Protein AF-A0A935N1U0-F1 (afdb_monomer)

Mean predicted aligned error: 13.89 Å

Radius of gyration: 20.3 Å; Cα contacts (8 Å, |Δi|>4): 261; chains: 1; bounding box: 36×53×52 Å

pLDDT: mean 79.77, std 20.7, range [30.53, 98.44]

Sequence (208 aa):
MPYVLGDALFTPAERSFLGVLDQAVGPDFRVFGKVRVADVVTVAKGTPKPLWQRAFNQISAKHFDFVLCRPNDLKPVCVIELNDQSHAKESRQGRDKFLERVCAAAGIPLIFFPAKSAYALAEVCASIAHVMVAKPEPSDVIAPTAFVEENVSAMEQDFVIVQATDKSPDCPRCSSQMVRRIAKSGENAGKEFWGCTKFPACRGMVLS

Structure (mmCIF, N/CA/C/O backbone):
data_AF-A0A935N1U0-F1
#
_entry.id   AF-A0A935N1U0-F1
#
loop_
_atom_site.group_PDB
_atom_site.id
_atom_site.type_symbol
_atom_site.label_atom_id
_atom_site.label_alt_id
_atom_site.label_comp_id
_atom_site.label_asym_id
_atom_site.label_entity_id
_atom_site.label_seq_id
_atom_site.pdbx_PDB_ins_code
_atom_site.Cartn_x
_atom_site.Cartn_y
_atom_site.Cartn_z
_atom_site.occupancy
_atom_site.B_iso_or_equiv
_atom_site.auth_seq_id
_atom_site.auth_comp_id
_atom_site.auth_asym_id
_atom_site.auth_atom_id
_atom_site.pdbx_PDB_model_num
ATOM 1 N N . MET A 1 1 ? -13.396 28.184 1.565 1.00 62.66 1 MET A N 1
ATOM 2 C CA . MET A 1 1 ? -12.947 26.853 2.037 1.00 62.66 1 MET A CA 1
ATOM 3 C C . MET A 1 1 ? -11.442 26.745 1.794 1.00 62.66 1 MET A C 1
ATOM 5 O O . MET A 1 1 ? -11.031 27.191 0.731 1.00 62.66 1 MET A O 1
ATOM 9 N N . PRO A 1 2 ? -10.620 26.238 2.731 1.00 89.81 2 PRO A N 1
ATOM 10 C CA . PRO A 1 2 ? -9.155 26.298 2.638 1.00 89.81 2 PRO A CA 1
ATOM 11 C C . PRO A 1 2 ? -8.543 25.079 1.915 1.00 89.81 2 PRO A C 1
ATOM 13 O O . PRO A 1 2 ? -7.662 24.423 2.462 1.00 89.81 2 PRO A O 1
ATOM 16 N N . TYR A 1 3 ? -9.027 24.729 0.719 1.00 95.19 3 TYR A N 1
ATOM 17 C CA . TYR A 1 3 ? -8.548 23.554 -0.025 1.00 95.19 3 TYR A CA 1
ATOM 18 C C . TYR A 1 3 ? -7.937 23.969 -1.362 1.00 95.19 3 TYR A C 1
ATOM 20 O O . TYR A 1 3 ? -8.534 24.762 -2.088 1.00 95.19 3 TYR A O 1
ATOM 28 N N . VAL A 1 4 ? -6.764 23.418 -1.675 1.00 93.50 4 VAL A N 1
ATOM 29 C CA . VAL A 1 4 ? -6.032 23.637 -2.929 1.00 93.50 4 VAL A CA 1
ATOM 30 C C . VAL A 1 4 ? -5.531 22.299 -3.470 1.00 93.50 4 VAL A C 1
ATOM 32 O O . VAL A 1 4 ? -5.326 21.357 -2.703 1.00 93.50 4 VAL A O 1
ATOM 35 N N . LEU A 1 5 ? -5.362 22.209 -4.789 1.00 94.38 5 LEU A N 1
ATOM 36 C CA . LEU A 1 5 ? -4.745 21.053 -5.438 1.00 94.38 5 LEU A CA 1
ATOM 37 C C . LEU A 1 5 ? -3.253 21.004 -5.070 1.00 94.38 5 LEU A C 1
ATOM 39 O O . LEU A 1 5 ? -2.586 22.034 -5.107 1.00 94.38 5 LEU A O 1
ATOM 43 N N . GLY A 1 6 ? -2.750 19.827 -4.696 1.00 90.12 6 GLY A N 1
ATOM 44 C CA . GLY A 1 6 ? -1.315 19.615 -4.488 1.00 90.12 6 GLY A CA 1
ATOM 45 C C . GLY A 1 6 ? -0.561 19.463 -5.811 1.00 90.12 6 GLY A C 1
ATOM 46 O O . GLY A 1 6 ? -1.159 19.117 -6.826 1.00 90.12 6 GLY A O 1
ATOM 47 N N . ASP A 1 7 ? 0.754 19.677 -5.788 1.00 92.81 7 ASP A N 1
ATOM 48 C CA . ASP A 1 7 ? 1.577 19.726 -7.006 1.00 92.81 7 ASP A CA 1
ATOM 49 C C . ASP A 1 7 ? 1.646 18.385 -7.756 1.00 92.81 7 ASP A C 1
ATOM 51 O O . ASP A 1 7 ? 1.562 18.341 -8.983 1.00 92.81 7 ASP A O 1
ATOM 55 N N . ALA A 1 8 ? 1.805 17.278 -7.026 1.00 93.19 8 ALA A N 1
ATOM 56 C CA . ALA A 1 8 ? 1.885 15.933 -7.586 1.00 93.19 8 ALA A CA 1
ATOM 57 C C . ALA A 1 8 ? 1.366 14.881 -6.597 1.00 93.19 8 ALA A C 1
ATOM 59 O O . ALA A 1 8 ? 1.487 15.040 -5.383 1.00 93.19 8 ALA A O 1
ATOM 60 N N . LEU A 1 9 ? 0.817 13.783 -7.128 1.00 93.56 9 LEU A N 1
ATOM 61 C CA . LEU A 1 9 ? 0.362 12.640 -6.326 1.00 93.56 9 LEU A CA 1
ATOM 62 C C . LEU A 1 9 ? 1.528 11.778 -5.811 1.00 93.56 9 LEU A C 1
ATOM 64 O O . LEU A 1 9 ? 1.460 11.252 -4.704 1.00 93.56 9 LEU A O 1
ATOM 68 N N . PHE A 1 10 ? 2.578 11.640 -6.624 1.00 93.31 10 PHE A N 1
ATOM 69 C CA . PHE A 1 10 ? 3.751 10.814 -6.341 1.00 93.31 10 PHE A CA 1
ATOM 70 C C . PHE A 1 10 ? 5.003 11.664 -6.159 1.00 93.31 10 PHE A C 1
ATOM 72 O O . PHE A 1 10 ? 5.186 12.676 -6.844 1.00 93.31 10 PHE A O 1
ATOM 79 N N . THR A 1 11 ? 5.910 11.198 -5.304 1.00 89.75 11 THR A N 1
ATOM 80 C CA . THR A 1 11 ? 7.288 11.700 -5.273 1.00 89.75 11 THR A CA 1
ATOM 81 C C . THR A 1 11 ? 8.029 11.328 -6.569 1.00 89.75 11 THR A C 1
ATOM 83 O O . THR A 1 11 ? 7.613 10.412 -7.286 1.00 89.75 11 THR A O 1
ATOM 86 N N . PRO A 1 12 ? 9.156 11.987 -6.906 1.00 89.44 12 PRO A N 1
ATOM 87 C CA . PRO A 1 12 ? 9.945 11.612 -8.082 1.00 89.44 12 PRO A CA 1
ATOM 88 C C . PRO A 1 12 ? 10.398 10.143 -8.082 1.00 89.44 12 PRO A C 1
ATOM 90 O O . PRO A 1 12 ? 10.399 9.508 -9.135 1.00 89.44 12 PRO A O 1
ATOM 93 N N . ALA A 1 13 ? 10.737 9.594 -6.909 1.00 88.75 13 ALA A N 1
ATOM 94 C CA . ALA A 1 13 ? 11.150 8.198 -6.762 1.00 88.75 13 ALA A CA 1
ATOM 95 C C . ALA A 1 13 ? 9.981 7.232 -7.014 1.00 88.75 13 ALA A C 1
ATOM 97 O O . ALA A 1 13 ? 10.120 6.297 -7.797 1.00 88.75 13 ALA A O 1
ATOM 98 N N . GLU A 1 14 ? 8.810 7.506 -6.431 1.00 93.38 14 GLU A N 1
ATOM 99 C CA . GLU A 1 14 ? 7.587 6.726 -6.665 1.00 93.38 14 GLU A CA 1
ATOM 100 C C . GLU A 1 14 ? 7.159 6.761 -8.127 1.00 93.38 14 GLU A C 1
ATOM 102 O O . GLU A 1 14 ? 6.848 5.727 -8.708 1.00 93.38 14 GLU A O 1
ATOM 107 N N . ARG A 1 15 ? 7.194 7.938 -8.758 1.00 93.69 15 ARG A N 1
ATOM 108 C CA . ARG A 1 15 ? 6.863 8.076 -10.178 1.00 93.69 15 ARG A CA 1
ATOM 109 C C . ARG A 1 15 ? 7.837 7.296 -11.069 1.00 93.69 15 ARG A C 1
ATOM 111 O O . ARG A 1 15 ? 7.402 6.687 -12.043 1.00 93.69 15 ARG A O 1
ATOM 118 N N . SER A 1 16 ? 9.136 7.336 -10.759 1.00 92.75 16 SER A N 1
ATOM 119 C CA . SER A 1 16 ? 10.164 6.567 -11.476 1.00 92.75 16 SER A CA 1
ATOM 120 C C . SER A 1 16 ? 9.919 5.062 -11.331 1.00 92.75 16 SER A C 1
ATOM 122 O O . SER A 1 16 ? 9.885 4.337 -12.325 1.00 92.75 16 SER A O 1
ATOM 124 N N . PHE A 1 17 ? 9.654 4.606 -10.103 1.00 96.06 17 PHE A N 1
ATOM 125 C CA . PHE A 1 17 ? 9.346 3.209 -9.819 1.00 96.06 17 PHE A CA 1
ATOM 126 C C . PHE A 1 17 ? 8.068 2.738 -10.514 1.00 96.06 17 PHE A C 1
ATOM 128 O O . PHE A 1 17 ? 8.090 1.674 -11.121 1.00 96.06 17 PHE A O 1
ATOM 135 N N . LEU A 1 18 ? 6.989 3.530 -10.489 1.00 96.50 18 LEU A N 1
ATOM 136 C CA . LEU A 1 18 ? 5.719 3.195 -11.140 1.00 96.50 18 LEU A CA 1
ATOM 137 C C . LEU A 1 18 ? 5.919 2.866 -12.624 1.00 96.50 18 LEU A C 1
ATOM 139 O O . LEU A 1 18 ? 5.417 1.853 -13.095 1.00 96.50 18 LEU A O 1
ATOM 143 N N . GLY A 1 19 ? 6.721 3.660 -13.339 1.00 95.44 19 GLY A N 1
ATOM 144 C CA . GLY A 1 19 ? 7.007 3.399 -14.751 1.00 95.44 19 GLY A CA 1
ATOM 145 C C . GLY A 1 19 ? 7.721 2.064 -15.001 1.00 95.44 19 GLY A C 1
ATOM 146 O O . GLY A 1 19 ? 7.487 1.431 -16.029 1.00 95.44 19 GLY A O 1
ATOM 147 N N . VAL A 1 20 ? 8.578 1.618 -14.076 1.00 96.88 20 VAL A N 1
ATOM 148 C CA . VAL A 1 20 ? 9.230 0.297 -14.144 1.00 96.88 20 VAL A CA 1
ATOM 149 C C . VAL A 1 20 ? 8.270 -0.807 -13.702 1.00 96.88 20 VAL A C 1
ATOM 151 O O . VAL A 1 20 ? 8.244 -1.872 -14.314 1.00 96.88 20 VAL A O 1
ATOM 154 N N . LEU A 1 21 ? 7.460 -0.551 -12.676 1.00 97.62 21 LEU A N 1
ATOM 155 C CA . LEU A 1 21 ? 6.478 -1.490 -12.148 1.00 97.62 21 LEU A CA 1
ATOM 156 C C . LEU A 1 21 ? 5.410 -1.834 -13.190 1.00 97.62 21 LEU A C 1
ATOM 158 O O . LEU A 1 21 ? 5.147 -3.015 -13.390 1.00 97.62 21 LEU A O 1
ATOM 162 N N . ASP A 1 22 ? 4.854 -0.841 -13.888 1.00 97.81 22 ASP A N 1
ATOM 163 C CA . ASP A 1 22 ? 3.865 -1.049 -14.956 1.00 97.81 22 ASP A CA 1
ATOM 164 C C . ASP A 1 22 ? 4.423 -1.950 -16.070 1.00 97.81 22 ASP A C 1
ATOM 166 O O . ASP A 1 22 ? 3.739 -2.848 -16.562 1.00 97.81 22 ASP A O 1
ATOM 170 N N . GLN A 1 23 ? 5.697 -1.764 -16.433 1.00 96.94 23 GLN A N 1
ATOM 171 C CA . GLN A 1 23 ? 6.383 -2.637 -17.390 1.00 96.94 23 GLN A CA 1
ATOM 172 C C . GLN A 1 23 ? 6.603 -4.049 -16.833 1.00 96.94 23 GLN A C 1
ATOM 174 O O . GLN A 1 23 ? 6.492 -5.018 -17.580 1.00 96.94 23 GLN A O 1
ATOM 179 N N . ALA A 1 24 ? 6.920 -4.168 -15.541 1.00 96.81 24 ALA A N 1
ATOM 180 C CA . ALA A 1 24 ? 7.204 -5.445 -14.891 1.00 96.81 24 ALA A CA 1
ATOM 181 C C . ALA A 1 24 ? 5.965 -6.336 -14.784 1.00 96.81 24 ALA A C 1
ATOM 183 O O . ALA A 1 24 ? 6.062 -7.549 -14.958 1.00 96.81 24 ALA A O 1
ATOM 184 N N . VAL A 1 25 ? 4.810 -5.739 -14.480 1.00 96.19 25 VAL A N 1
ATOM 185 C CA . VAL A 1 25 ? 3.555 -6.481 -14.304 1.00 96.19 25 VAL A CA 1
ATOM 186 C C . VAL A 1 25 ? 2.788 -6.685 -15.605 1.00 96.19 25 VAL A C 1
ATOM 188 O O . VAL A 1 25 ? 1.987 -7.614 -15.694 1.00 96.19 25 VAL A O 1
ATOM 191 N N . GLY A 1 26 ? 3.015 -5.830 -16.606 1.00 94.81 26 GLY A N 1
ATOM 192 C CA . GLY A 1 26 ? 2.360 -5.925 -17.904 1.00 94.81 26 GLY A CA 1
ATOM 193 C C . GLY A 1 26 ? 0.828 -6.025 -17.786 1.00 94.81 26 GLY A C 1
ATOM 194 O O . GLY A 1 26 ? 0.224 -5.323 -16.976 1.00 94.81 26 GLY A O 1
ATOM 195 N N . PRO A 1 27 ? 0.166 -6.876 -18.590 1.00 95.12 27 PRO A N 1
ATOM 196 C CA . PRO A 1 27 ? -1.287 -7.037 -18.547 1.00 95.12 27 PRO A CA 1
ATOM 197 C C . PRO A 1 27 ? -1.777 -7.925 -17.394 1.00 95.12 27 PRO A C 1
ATOM 199 O O . PRO A 1 27 ? -2.986 -7.998 -17.170 1.00 95.12 27 PRO A O 1
ATOM 202 N N . ASP A 1 28 ? -0.878 -8.604 -16.677 1.00 94.44 28 ASP A N 1
ATOM 203 C CA . ASP A 1 28 ? -1.253 -9.595 -15.664 1.00 94.44 28 ASP A CA 1
ATOM 204 C C . ASP A 1 28 ? -1.844 -8.939 -14.412 1.00 94.44 28 ASP A C 1
ATOM 206 O O . ASP A 1 28 ? -2.684 -9.534 -13.729 1.00 94.44 28 ASP A O 1
ATOM 210 N N . PHE A 1 29 ? -1.456 -7.688 -14.133 1.00 97.31 29 PHE A N 1
ATOM 211 C CA . PHE A 1 29 ? -1.947 -6.920 -12.993 1.00 97.31 29 PHE A CA 1
ATOM 212 C C . PHE A 1 29 ? -2.205 -5.456 -13.341 1.00 97.31 29 PHE A C 1
ATOM 214 O O . PHE A 1 29 ? -1.572 -4.867 -14.210 1.00 97.31 29 PHE A O 1
ATOM 221 N N . ARG A 1 30 ? -3.126 -4.840 -12.597 1.00 98.19 30 ARG A N 1
ATOM 222 C CA . ARG A 1 30 ? -3.319 -3.387 -12.578 1.00 98.19 30 ARG A CA 1
ATOM 223 C C . ARG A 1 30 ? -2.650 -2.795 -11.347 1.00 98.19 30 ARG A C 1
ATOM 225 O O . ARG A 1 30 ? -2.835 -3.315 -10.247 1.00 98.19 30 ARG A O 1
ATOM 232 N N . VAL A 1 31 ? -1.937 -1.688 -11.532 1.00 98.38 31 VAL A N 1
ATOM 233 C CA . VAL A 1 31 ? -1.271 -0.953 -10.453 1.00 98.38 31 VAL A CA 1
ATOM 234 C C . VAL A 1 31 ? -2.151 0.203 -9.982 1.00 98.38 31 VAL A C 1
ATOM 236 O O . VAL A 1 31 ? -2.635 1.004 -10.782 1.00 98.38 31 VAL A O 1
ATOM 239 N N . PHE A 1 32 ? -2.336 0.312 -8.670 1.00 98.38 32 PHE A N 1
ATOM 240 C CA . PHE A 1 32 ? -2.936 1.474 -8.016 1.00 98.38 32 PHE A CA 1
ATOM 241 C C . PHE A 1 32 ? -1.925 2.073 -7.054 1.00 98.38 32 PHE A C 1
ATOM 243 O O . PHE A 1 32 ? -1.331 1.332 -6.278 1.00 98.38 32 PHE A O 1
ATOM 250 N N . GLY A 1 33 ? -1.736 3.391 -7.079 1.00 97.44 33 GLY A N 1
ATOM 251 C CA . GLY A 1 33 ? -0.807 4.052 -6.169 1.00 97.44 33 GLY A CA 1
ATOM 252 C C . GLY A 1 33 ? -1.486 4.889 -5.092 1.00 97.44 33 GLY A C 1
ATOM 253 O O . GLY A 1 33 ? -2.621 5.334 -5.270 1.00 97.44 33 GLY A O 1
ATOM 254 N N . LYS A 1 34 ? -0.777 5.101 -3.976 1.00 94.81 34 LYS A N 1
ATOM 255 C CA . LYS A 1 34 ? -1.255 5.856 -2.801 1.00 94.81 34 LYS A CA 1
ATOM 256 C C . LYS A 1 34 ? -2.604 5.361 -2.275 1.00 94.81 34 LYS A C 1
ATOM 258 O O . LYS A 1 34 ? -3.478 6.146 -1.910 1.00 94.81 34 LYS A O 1
ATOM 263 N N . VAL A 1 35 ? -2.775 4.044 -2.215 1.00 97.19 35 VAL A N 1
ATOM 264 C CA . VAL A 1 35 ? -4.015 3.420 -1.736 1.00 97.19 35 VAL A CA 1
ATOM 265 C C . VAL A 1 35 ? -3.988 3.363 -0.215 1.00 97.19 35 VAL A C 1
ATOM 267 O O . VAL A 1 35 ? -3.005 2.909 0.364 1.00 97.19 35 VAL A O 1
ATOM 270 N N . ARG A 1 36 ? -5.053 3.794 0.469 1.00 96.31 36 ARG A N 1
ATOM 271 C CA . ARG A 1 36 ? -5.100 3.693 1.937 1.00 96.31 36 ARG A CA 1
ATOM 272 C C . ARG A 1 36 ? -5.032 2.235 2.365 1.00 96.31 36 ARG A C 1
ATOM 274 O O . ARG A 1 36 ? -5.728 1.392 1.806 1.00 96.31 36 ARG A O 1
ATOM 281 N N . VAL A 1 37 ? -4.298 1.952 3.439 1.00 96.31 37 VAL A N 1
ATOM 282 C CA . VAL A 1 37 ? -4.228 0.592 4.001 1.00 96.31 37 VAL A CA 1
ATOM 283 C C . VAL A 1 37 ? -5.628 0.094 4.373 1.00 96.31 37 VAL A C 1
ATOM 285 O O . VAL A 1 37 ? -5.956 -1.057 4.118 1.00 96.31 37 VAL A O 1
ATOM 288 N N . ALA A 1 38 ? -6.487 0.980 4.889 1.00 95.75 38 ALA A N 1
ATOM 289 C CA . ALA A 1 38 ? -7.878 0.671 5.234 1.00 95.75 38 ALA A CA 1
ATOM 290 C C . ALA A 1 38 ? -8.795 0.335 4.041 1.00 95.75 38 ALA A C 1
ATOM 292 O O . ALA A 1 38 ? -9.875 -0.209 4.261 1.00 95.75 38 ALA A O 1
ATOM 293 N N . ASP A 1 39 ? -8.394 0.665 2.809 1.00 96.31 39 ASP A N 1
ATOM 294 C CA . ASP A 1 39 ? -9.142 0.310 1.594 1.00 96.31 39 ASP A CA 1
ATOM 295 C C . ASP A 1 39 ? -8.727 -1.077 1.055 1.00 96.31 39 ASP A C 1
ATOM 297 O O . ASP A 1 39 ? -9.422 -1.648 0.220 1.00 96.31 39 ASP A O 1
ATOM 301 N N . VAL A 1 40 ? -7.613 -1.634 1.549 1.00 97.12 40 VAL A N 1
ATOM 302 C CA . VAL A 1 40 ? -7.087 -2.959 1.167 1.00 97.12 40 VAL A CA 1
ATOM 303 C C . VAL A 1 40 ? -7.301 -3.985 2.279 1.00 97.12 40 VAL A C 1
ATOM 305 O O . VAL A 1 40 ? -7.671 -5.126 2.015 1.00 97.12 40 VAL A O 1
ATOM 308 N N . VAL A 1 41 ? -7.080 -3.580 3.531 1.00 95.50 41 VAL A N 1
ATOM 309 C CA . VAL A 1 41 ? -7.175 -4.428 4.720 1.00 95.50 41 VAL A CA 1
ATOM 310 C C . VAL A 1 41 ? -8.242 -3.882 5.659 1.00 95.50 41 VAL A C 1
ATOM 312 O O . VAL A 1 41 ? -8.246 -2.705 6.012 1.00 95.50 41 VAL A O 1
ATOM 315 N N . THR A 1 42 ? -9.131 -4.760 6.117 1.00 94.06 42 THR A N 1
ATOM 316 C CA . THR A 1 42 ? -10.216 -4.414 7.042 1.00 94.06 42 THR A CA 1
ATOM 317 C C . THR A 1 42 ? -10.017 -5.078 8.396 1.00 94.06 42 THR A C 1
ATOM 319 O O . THR A 1 42 ? -9.554 -6.213 8.472 1.00 94.06 42 THR A O 1
ATOM 322 N N . VAL A 1 43 ? -10.443 -4.415 9.472 1.00 94.38 43 VAL A N 1
ATOM 323 C CA . VAL A 1 43 ? -10.504 -5.042 10.800 1.00 94.38 43 VAL A CA 1
ATOM 324 C C . VAL A 1 43 ? -11.538 -6.173 10.784 1.00 94.38 43 VAL A C 1
ATOM 326 O O . VAL A 1 43 ? -12.629 -6.002 10.234 1.00 94.38 43 VAL A O 1
ATOM 329 N N . ALA A 1 44 ? -11.193 -7.315 11.383 1.00 92.94 44 ALA A N 1
ATOM 330 C CA . ALA A 1 44 ? -12.031 -8.509 11.401 1.00 92.94 44 ALA A CA 1
ATOM 331 C C . ALA A 1 44 ? -13.449 -8.234 11.939 1.00 92.94 44 ALA A C 1
ATOM 333 O O . ALA A 1 44 ? -13.675 -7.410 12.831 1.00 92.94 44 ALA A O 1
ATOM 334 N N . LYS A 1 45 ? -14.434 -8.952 11.390 1.00 91.12 45 LYS A N 1
ATOM 335 C CA . LYS A 1 45 ? -15.814 -8.894 11.887 1.00 91.12 45 LYS A CA 1
ATOM 336 C C . LYS A 1 45 ? -15.865 -9.437 13.317 1.00 91.12 45 LYS A C 1
ATOM 338 O O . LYS A 1 45 ? -15.151 -10.374 13.645 1.00 91.12 45 LYS A O 1
ATOM 343 N N . GLY A 1 46 ? -16.716 -8.850 14.157 1.00 91.62 46 GLY A N 1
ATOM 344 C CA . GLY A 1 46 ? -16.867 -9.252 15.560 1.00 91.62 46 GLY A CA 1
ATOM 345 C C . GLY A 1 46 ? -15.862 -8.614 16.527 1.00 91.62 46 GLY A C 1
ATOM 346 O O . GLY A 1 46 ? -16.031 -8.745 17.733 1.00 91.62 46 GLY A O 1
ATOM 347 N N . THR A 1 47 ? -14.867 -7.856 16.046 1.00 90.75 47 THR A N 1
ATOM 348 C CA . THR A 1 47 ? -13.981 -7.092 16.937 1.00 90.75 47 THR A CA 1
ATOM 349 C C . THR A 1 47 ? -14.782 -6.066 17.761 1.00 90.75 47 THR A C 1
ATOM 351 O O . THR A 1 47 ? -15.513 -5.260 17.173 1.00 90.75 47 THR A O 1
ATOM 354 N N . PRO A 1 48 ? -14.627 -6.027 19.103 1.00 94.56 48 PRO A N 1
ATOM 355 C CA . PRO A 1 48 ? -15.321 -5.065 19.956 1.00 94.56 48 PRO A CA 1
ATOM 356 C C . PRO A 1 48 ? -15.093 -3.619 19.512 1.00 94.56 48 PRO A C 1
ATOM 358 O O . PRO A 1 48 ? -13.973 -3.232 19.181 1.00 94.56 48 PRO A O 1
ATOM 361 N N . LYS A 1 49 ? -16.140 -2.786 19.557 1.00 88.88 49 LYS A N 1
ATOM 362 C CA . LYS A 1 49 ? -16.132 -1.421 18.997 1.00 88.88 49 LYS A CA 1
ATOM 363 C C . LYS A 1 49 ? -14.933 -0.549 19.426 1.00 88.88 49 LYS A C 1
ATOM 365 O O . LYS A 1 49 ? -14.357 0.094 18.546 1.00 88.88 49 LYS A O 1
ATOM 370 N N . PRO A 1 50 ? -14.501 -0.517 20.706 1.00 89.25 50 PRO A N 1
ATOM 371 C CA . PRO A 1 50 ? -13.327 0.267 21.099 1.00 89.25 50 PRO A CA 1
ATOM 372 C C . PRO A 1 50 ? -12.032 -0.234 20.445 1.00 89.25 50 PRO A C 1
ATOM 374 O O . PRO A 1 50 ? -11.238 0.562 19.944 1.00 89.25 50 PRO A O 1
ATOM 377 N N . LEU A 1 51 ? -11.841 -1.556 20.402 1.00 88.06 51 LEU A N 1
ATOM 378 C CA . LEU A 1 51 ? -10.679 -2.191 19.784 1.00 88.06 51 LEU A CA 1
ATOM 379 C C . LEU A 1 51 ? -10.695 -2.010 18.263 1.00 88.06 51 LEU A C 1
ATOM 381 O O . LEU A 1 51 ? -9.678 -1.646 17.675 1.00 88.06 51 LEU A O 1
ATOM 385 N N . TRP A 1 52 ? -11.866 -2.167 17.646 1.00 93.31 52 TRP A N 1
ATOM 386 C CA . TRP A 1 52 ? -12.069 -1.928 16.223 1.00 93.31 52 TRP A CA 1
ATOM 387 C C . TRP A 1 52 ? -11.678 -0.500 15.850 1.00 93.31 52 TRP A C 1
ATOM 389 O O . TRP A 1 52 ? -10.909 -0.291 14.915 1.00 93.31 52 TRP A O 1
ATOM 399 N N . GLN A 1 53 ? -12.135 0.490 16.625 1.00 88.50 53 GLN A N 1
ATOM 400 C CA . GLN A 1 53 ? -11.835 1.895 16.362 1.00 88.50 53 GLN A CA 1
ATOM 401 C C . GLN A 1 53 ? -10.337 2.185 16.484 1.00 88.50 53 GLN A C 1
ATOM 403 O O . GLN A 1 53 ? -9.792 2.911 15.648 1.00 88.50 53 GLN A O 1
ATOM 408 N N . ARG A 1 54 ? -9.667 1.612 17.492 1.00 88.00 54 ARG A N 1
ATOM 409 C CA . ARG A 1 54 ? -8.209 1.716 17.659 1.00 88.00 54 ARG A CA 1
ATOM 410 C C . ARG A 1 54 ? -7.470 1.109 16.467 1.00 88.00 54 ARG A C 1
ATOM 412 O O . ARG A 1 54 ? -6.618 1.785 15.895 1.00 88.00 54 ARG A O 1
ATOM 419 N N . ALA A 1 55 ? -7.816 -0.113 16.064 1.00 89.56 55 ALA A N 1
ATOM 420 C CA . ALA A 1 55 ? -7.195 -0.792 14.927 1.00 89.56 55 ALA A CA 1
ATOM 421 C C . ALA A 1 55 ? -7.433 -0.030 13.611 1.00 89.56 55 ALA A C 1
ATOM 423 O O . ALA A 1 55 ? -6.487 0.270 12.883 1.00 89.56 55 ALA A O 1
ATOM 424 N N . PHE A 1 56 ? -8.672 0.394 13.350 1.00 93.19 56 PHE A N 1
ATOM 425 C CA . PHE A 1 56 ? -9.029 1.167 12.161 1.00 93.19 56 PHE A CA 1
ATOM 426 C C . PHE A 1 56 ? -8.283 2.507 12.091 1.00 93.19 56 PHE A C 1
ATOM 428 O O . PHE A 1 56 ? -7.806 2.907 11.029 1.00 93.19 56 PHE A O 1
ATOM 435 N N . ASN A 1 57 ? -8.122 3.206 13.218 1.00 88.12 57 ASN A N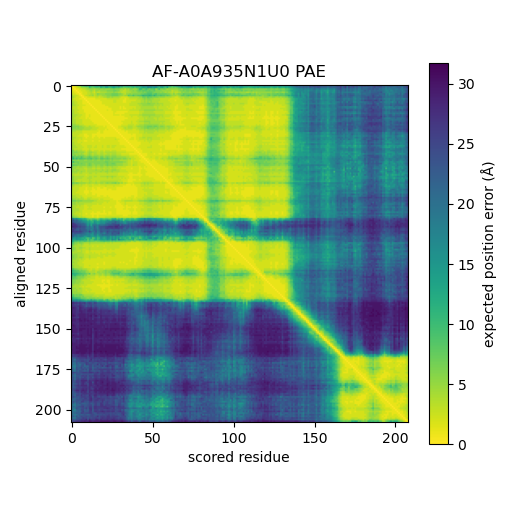 1
ATOM 436 C CA . ASN A 1 57 ? -7.353 4.453 13.263 1.00 88.12 57 ASN A CA 1
ATOM 437 C C . ASN A 1 57 ? -5.878 4.245 12.878 1.00 88.12 57 ASN A C 1
ATOM 439 O O . ASN A 1 57 ? -5.280 5.134 12.275 1.00 88.12 57 ASN A O 1
ATOM 443 N N . GLN A 1 58 ? -5.292 3.085 13.191 1.00 87.81 58 GLN A N 1
ATOM 444 C CA . GLN A 1 58 ? -3.907 2.790 12.823 1.00 87.81 58 GLN A CA 1
ATOM 445 C C . GLN A 1 58 ? -3.734 2.599 11.313 1.00 87.81 58 GLN A C 1
ATOM 447 O O . GLN A 1 58 ? -2.712 3.028 10.780 1.00 87.81 58 GLN A O 1
ATOM 452 N N . ILE A 1 59 ? -4.704 1.997 10.621 1.00 92.19 59 ILE A N 1
ATOM 453 C CA . ILE A 1 59 ? -4.616 1.731 9.174 1.00 92.19 59 ILE A CA 1
ATOM 454 C C . ILE A 1 59 ? -5.183 2.866 8.308 1.00 92.19 59 ILE A C 1
ATOM 456 O O . ILE A 1 59 ? -4.672 3.131 7.227 1.00 92.19 59 ILE A O 1
ATOM 460 N N . SER A 1 60 ? -6.193 3.596 8.783 1.00 92.06 60 SER A N 1
ATOM 461 C CA . SER A 1 60 ? -6.871 4.654 8.007 1.00 92.06 60 SER A CA 1
ATOM 462 C C . SER A 1 60 ? -6.008 5.884 7.721 1.00 92.06 60 SER A C 1
ATOM 464 O O . SER A 1 60 ? -6.279 6.611 6.770 1.00 92.06 60 SER A O 1
ATOM 466 N N . ALA A 1 61 ? -4.968 6.114 8.523 1.00 84.88 61 ALA A N 1
ATOM 467 C CA . ALA A 1 61 ? -4.026 7.217 8.346 1.00 84.88 61 ALA A CA 1
ATOM 468 C C . ALA A 1 61 ? -2.778 6.833 7.527 1.00 84.88 61 ALA A C 1
ATOM 470 O O . ALA A 1 61 ? -1.839 7.624 7.441 1.00 84.88 61 ALA A O 1
ATOM 471 N N . LYS A 1 62 ? -2.728 5.614 6.979 1.00 88.50 62 LYS A N 1
ATOM 472 C CA . LYS A 1 62 ? -1.580 5.079 6.236 1.00 88.50 62 LYS A CA 1
ATOM 473 C C . LYS A 1 62 ? -1.992 4.726 4.813 1.00 88.50 62 LYS A C 1
ATOM 475 O O . LYS A 1 62 ? -3.151 4.393 4.565 1.00 88.50 62 LYS A O 1
ATOM 480 N N . HIS A 1 63 ? -1.030 4.769 3.904 1.00 93.75 63 HIS A N 1
ATOM 481 C CA . HIS A 1 63 ? -1.203 4.373 2.514 1.00 93.75 63 HIS A CA 1
ATOM 482 C C . HIS A 1 63 ? -0.103 3.389 2.151 1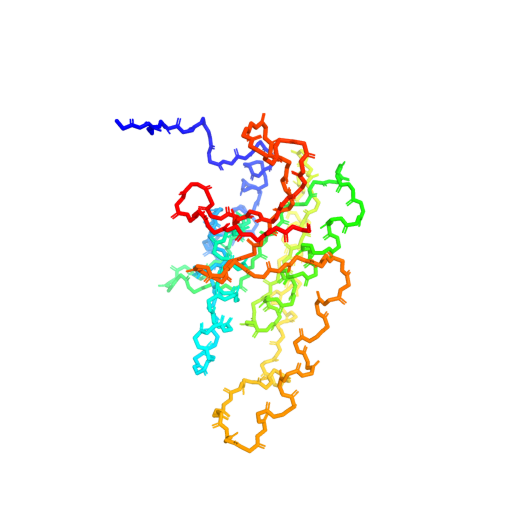.00 93.75 63 HIS A C 1
ATOM 484 O O . HIS A 1 63 ? 1.013 3.577 2.620 1.00 93.75 63 HIS A O 1
ATOM 490 N N . PHE A 1 64 ? -0.447 2.404 1.329 1.00 95.69 64 PHE A N 1
ATOM 491 C CA . PHE A 1 64 ? 0.518 1.676 0.526 1.00 95.69 64 PHE A CA 1
ATOM 492 C C . PHE A 1 64 ? 0.935 2.543 -0.654 1.00 95.69 64 PHE A C 1
ATOM 494 O O . PHE A 1 64 ? 0.080 3.190 -1.281 1.00 95.69 64 PHE A O 1
ATOM 501 N N . ASP A 1 65 ? 2.223 2.536 -0.985 1.00 95.50 65 ASP A N 1
ATOM 502 C CA . ASP A 1 65 ? 2.697 3.226 -2.181 1.00 95.50 65 ASP A CA 1
ATOM 503 C C . ASP A 1 65 ? 2.089 2.637 -3.447 1.00 95.50 65 ASP A C 1
ATOM 505 O O . ASP A 1 65 ? 1.569 3.410 -4.255 1.00 95.50 65 ASP A O 1
ATOM 509 N N . PHE A 1 66 ? 2.068 1.304 -3.576 1.00 98.12 66 PHE A N 1
ATOM 510 C CA . PHE A 1 66 ? 1.389 0.616 -4.672 1.00 98.12 66 PHE A CA 1
ATOM 511 C C . PHE A 1 66 ? 0.640 -0.642 -4.229 1.00 98.12 66 PHE A C 1
ATOM 513 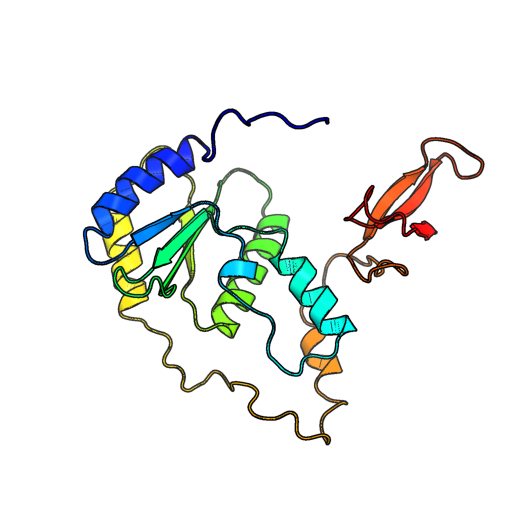O O . PHE A 1 66 ? 1.029 -1.348 -3.301 1.00 98.12 66 PHE A O 1
ATOM 520 N N . VAL A 1 67 ? -0.434 -0.950 -4.950 1.00 98.44 67 VAL A N 1
ATOM 521 C CA . VAL A 1 67 ? -1.229 -2.169 -4.810 1.00 98.44 67 VAL A CA 1
ATOM 522 C C . VAL A 1 67 ? -1.385 -2.788 -6.187 1.00 98.44 67 VAL A C 1
ATOM 524 O O . VAL A 1 67 ? -1.843 -2.131 -7.125 1.00 98.44 67 VAL A O 1
ATOM 527 N N . LEU A 1 68 ? -1.003 -4.056 -6.299 1.00 98.44 68 LEU A N 1
ATOM 528 C CA . LEU A 1 68 ? -1.259 -4.869 -7.476 1.00 98.44 68 LEU A CA 1
ATOM 529 C C . LEU A 1 68 ? -2.621 -5.532 -7.321 1.00 98.44 68 LEU A C 1
ATOM 531 O O . LEU A 1 68 ? -2.888 -6.199 -6.316 1.00 98.44 68 LEU A O 1
ATOM 535 N N . CYS A 1 69 ? -3.465 -5.376 -8.330 1.00 98.19 69 CYS A N 1
ATOM 536 C CA . CYS A 1 69 ? -4.793 -5.966 -8.376 1.00 98.19 69 CYS A CA 1
ATOM 537 C C . CYS A 1 69 ? -4.966 -6.823 -9.627 1.00 98.19 69 CYS A C 1
ATOM 539 O O . CYS A 1 69 ? -4.416 -6.511 -10.686 1.00 98.19 69 CYS A O 1
ATOM 541 N N . ARG A 1 70 ? -5.794 -7.870 -9.542 1.00 97.00 70 ARG A N 1
ATOM 542 C CA . ARG A 1 70 ? -6.197 -8.605 -10.749 1.00 97.00 70 ARG A CA 1
ATOM 543 C C . ARG A 1 70 ? -6.991 -7.682 -11.685 1.00 97.00 70 ARG A C 1
ATOM 545 O O . ARG A 1 70 ? -7.867 -6.959 -11.206 1.00 97.00 70 ARG A O 1
ATOM 552 N N . PRO A 1 71 ? -6.769 -7.728 -13.008 1.00 96.69 71 PRO A N 1
ATOM 553 C CA . PRO A 1 71 ? -7.450 -6.830 -13.940 1.00 96.69 71 PRO A CA 1
ATOM 554 C C . PRO A 1 71 ? -8.977 -6.972 -13.966 1.00 96.69 71 PRO A C 1
ATOM 556 O O . PRO A 1 71 ? -9.671 -5.982 -14.179 1.00 96.69 71 PRO A O 1
ATOM 559 N N . ASN A 1 72 ? -9.491 -8.181 -13.720 1.00 96.00 72 ASN A N 1
ATOM 560 C CA . ASN A 1 72 ? -10.902 -8.516 -13.940 1.00 96.00 72 ASN A CA 1
ATOM 561 C C . ASN A 1 72 ? -11.831 -8.115 -12.783 1.00 96.00 72 ASN A C 1
ATOM 563 O O . ASN A 1 72 ? -12.978 -7.756 -13.027 1.00 96.00 72 ASN A O 1
ATOM 567 N N . ASP A 1 73 ? -11.362 -8.195 -11.536 1.00 96.38 73 ASP A N 1
ATOM 568 C CA . ASP A 1 73 ? -12.173 -7.955 -10.329 1.00 96.38 73 ASP A CA 1
ATOM 569 C C . ASP A 1 73 ? -11.560 -6.912 -9.381 1.00 96.38 73 ASP A C 1
ATOM 571 O O . ASP A 1 73 ? -12.136 -6.602 -8.339 1.00 96.38 73 ASP A O 1
ATOM 575 N N . LEU A 1 74 ? -10.390 -6.371 -9.738 1.00 96.88 74 LEU A N 1
ATOM 576 C CA . LEU A 1 74 ? -9.601 -5.439 -8.935 1.00 96.88 74 LEU A CA 1
ATOM 577 C C . LEU A 1 74 ? -9.244 -5.963 -7.539 1.00 96.88 74 LEU A C 1
ATOM 579 O O . LEU A 1 74 ? -8.862 -5.178 -6.668 1.00 96.88 74 LEU A O 1
ATOM 583 N N . LYS A 1 75 ? -9.317 -7.280 -7.318 1.00 96.62 75 LYS A N 1
ATOM 584 C CA . LYS A 1 75 ? -8.958 -7.871 -6.035 1.00 96.62 75 LYS A CA 1
ATOM 585 C C . LYS A 1 75 ? -7.460 -7.665 -5.788 1.00 96.62 75 LYS A C 1
ATOM 587 O O . LYS A 1 75 ? -6.665 -8.080 -6.641 1.00 96.62 75 LYS A O 1
ATOM 592 N N . PRO A 1 76 ? -7.067 -7.084 -4.639 1.00 97.69 76 PRO A N 1
ATOM 593 C CA . PRO A 1 76 ? -5.665 -6.948 -4.271 1.00 97.69 76 PRO A CA 1
ATOM 594 C C . PRO A 1 76 ? -4.977 -8.313 -4.206 1.00 97.69 76 PRO A C 1
ATOM 596 O O . PRO A 1 76 ? -5.538 -9.276 -3.673 1.00 97.69 76 PRO A O 1
ATOM 599 N N . VAL A 1 77 ? -3.770 -8.394 -4.761 1.00 97.06 77 VAL A N 1
ATOM 600 C CA . VAL A 1 77 ? -2.941 -9.612 -4.763 1.00 97.06 77 VAL A CA 1
ATOM 601 C C . VAL A 1 77 ? -1.573 -9.410 -4.130 1.00 97.06 77 VAL A C 1
ATOM 603 O O . VAL A 1 77 ? -0.976 -10.384 -3.694 1.00 97.06 77 VAL A O 1
ATOM 606 N N . CYS A 1 78 ? -1.075 -8.176 -4.081 1.00 97.25 78 CYS A N 1
ATOM 607 C CA . CYS A 1 78 ? 0.192 -7.824 -3.453 1.00 97.25 78 CYS A CA 1
ATOM 608 C C . CYS A 1 78 ? 0.221 -6.321 -3.195 1.00 97.25 78 CYS A C 1
ATOM 610 O O . CYS A 1 78 ? -0.322 -5.541 -3.981 1.00 97.25 78 CYS A O 1
ATOM 612 N N . VAL A 1 79 ? 0.881 -5.917 -2.119 1.00 97.75 79 VAL A N 1
ATOM 613 C CA . VAL A 1 79 ? 1.164 -4.516 -1.805 1.00 97.75 79 VAL A CA 1
ATOM 614 C C . VAL A 1 79 ? 2.664 -4.259 -1.884 1.00 97.75 79 VAL A C 1
ATOM 616 O O . VAL A 1 79 ? 3.473 -5.163 -1.662 1.00 97.75 79 VAL A O 1
ATOM 619 N N . ILE A 1 80 ? 3.038 -3.041 -2.256 1.00 96.50 80 ILE A N 1
ATOM 620 C CA . ILE A 1 80 ? 4.426 -2.626 -2.441 1.00 96.50 80 ILE A CA 1
ATOM 621 C C . ILE A 1 80 ? 4.647 -1.299 -1.715 1.00 96.50 80 ILE A C 1
ATOM 623 O O . ILE A 1 80 ? 3.852 -0.371 -1.868 1.00 96.50 80 ILE A O 1
ATOM 627 N N . GLU A 1 81 ? 5.749 -1.211 -0.971 1.00 93.38 81 GLU A N 1
ATOM 628 C CA . GLU A 1 81 ? 6.188 -0.008 -0.256 1.00 93.38 81 GLU A CA 1
ATOM 629 C C . GLU A 1 81 ? 7.595 0.411 -0.694 1.00 93.38 81 GLU A C 1
ATOM 631 O O . GLU A 1 81 ? 8.509 -0.426 -0.784 1.00 93.38 81 GLU A O 1
ATOM 636 N N . LEU A 1 82 ? 7.786 1.711 -0.942 1.00 90.81 82 LEU A N 1
ATOM 637 C CA . LEU A 1 82 ? 9.092 2.286 -1.240 1.00 90.81 82 LEU A CA 1
ATOM 638 C C . LEU A 1 82 ? 9.719 2.873 0.012 1.00 90.81 82 LEU A C 1
ATOM 640 O O . LEU A 1 82 ? 9.173 3.717 0.717 1.00 90.81 82 LEU A O 1
ATOM 644 N N . ASN A 1 83 ? 10.940 2.436 0.271 1.00 79.06 83 ASN A N 1
ATOM 645 C CA . ASN A 1 83 ? 11.577 2.653 1.545 1.00 79.06 83 ASN A CA 1
ATOM 646 C C . ASN A 1 83 ? 12.786 3.601 1.352 1.00 79.06 83 ASN A C 1
ATOM 648 O O . ASN A 1 83 ? 13.864 3.153 0.960 1.00 79.06 83 ASN A O 1
ATOM 652 N N . ASP A 1 84 ? 12.694 4.879 1.747 1.00 66.12 84 ASP A N 1
ATOM 653 C CA . ASP A 1 84 ? 13.832 5.829 1.710 1.00 66.12 84 ASP A CA 1
ATOM 654 C C . ASP A 1 84 ? 14.940 5.475 2.711 1.00 66.12 84 ASP A C 1
ATOM 656 O O . ASP A 1 84 ? 14.737 5.516 3.923 1.00 66.12 84 ASP A O 1
ATOM 660 N N . GLN A 1 85 ? 16.129 5.105 2.220 1.00 56.03 85 GLN A N 1
ATOM 661 C CA . GLN A 1 85 ? 17.291 4.691 3.024 1.00 56.03 85 GLN A CA 1
ATOM 662 C C . GLN A 1 85 ? 17.728 5.728 4.088 1.00 56.03 85 GLN A C 1
ATOM 664 O O . GLN A 1 85 ? 18.457 5.368 5.013 1.00 56.03 85 GLN A O 1
ATOM 669 N N . SER A 1 86 ? 17.225 6.965 4.033 1.00 49.56 86 SER A N 1
ATOM 670 C CA . SER A 1 86 ? 17.807 8.131 4.711 1.00 49.56 86 SER A CA 1
ATOM 671 C C . SER A 1 86 ? 17.290 8.471 6.124 1.00 49.56 86 SER A C 1
ATOM 673 O O . SER A 1 86 ? 17.8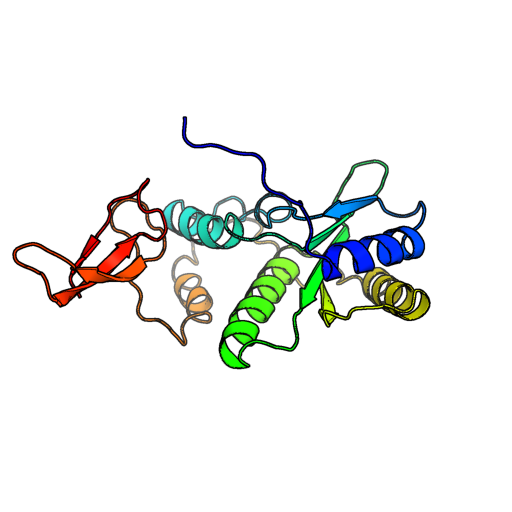78 9.339 6.768 1.00 49.56 86 SER A O 1
ATOM 675 N N . HIS A 1 87 ? 16.255 7.819 6.678 1.00 40.69 87 HIS A N 1
ATOM 676 C CA . HIS A 1 87 ? 15.694 8.235 7.981 1.00 40.69 87 HIS A CA 1
ATOM 677 C C . HIS A 1 87 ? 15.589 7.118 9.044 1.00 40.69 87 HIS A C 1
ATOM 679 O O . HIS A 1 87 ? 14.737 6.239 8.985 1.00 40.69 87 HIS A O 1
ATOM 685 N N . ALA A 1 88 ? 16.480 7.222 10.042 1.00 41.69 88 ALA A N 1
ATOM 686 C CA . ALA A 1 88 ? 16.463 6.667 11.405 1.00 41.69 88 ALA A CA 1
ATOM 687 C C . ALA A 1 88 ? 16.004 5.200 11.597 1.00 41.69 88 ALA A C 1
ATOM 689 O O . ALA A 1 88 ? 14.812 4.887 11.643 1.00 41.69 88 ALA A O 1
ATOM 690 N N . LYS A 1 89 ? 16.995 4.327 11.852 1.00 47.88 89 LYS A N 1
ATOM 691 C CA . LYS A 1 89 ? 16.904 2.881 12.151 1.00 47.88 89 LYS A CA 1
ATOM 692 C C . LYS A 1 89 ? 15.798 2.449 13.135 1.00 47.88 89 LYS A C 1
ATOM 694 O O . LYS A 1 89 ? 15.368 1.307 13.045 1.00 47.88 89 LYS A O 1
ATOM 699 N N . GLU A 1 90 ? 15.327 3.309 14.038 1.00 47.06 90 GLU A N 1
ATOM 700 C CA . GLU A 1 90 ? 14.311 2.949 15.046 1.00 47.06 90 GLU A CA 1
ATOM 701 C C . GLU A 1 90 ? 12.860 3.152 14.575 1.00 47.06 90 GLU A C 1
ATOM 703 O O . GLU A 1 90 ? 12.027 2.270 14.775 1.00 47.06 90 GLU A O 1
ATOM 708 N N . SER A 1 91 ? 12.530 4.255 13.882 1.00 47.66 91 SER A N 1
ATOM 709 C CA . SER A 1 91 ? 11.133 4.513 13.460 1.00 47.66 91 SER A CA 1
ATOM 710 C C . SER A 1 91 ? 10.674 3.587 12.328 1.00 47.66 91 SER A C 1
ATOM 712 O O . SER A 1 91 ? 9.490 3.268 12.190 1.00 47.66 91 SER A O 1
ATOM 714 N N . ARG A 1 92 ? 11.645 3.125 11.537 1.00 53.69 92 ARG A N 1
ATOM 715 C CA . ARG A 1 92 ? 11.430 2.257 10.386 1.00 53.69 92 ARG A CA 1
ATOM 716 C C . ARG A 1 92 ? 11.095 0.832 10.793 1.00 53.69 92 ARG A C 1
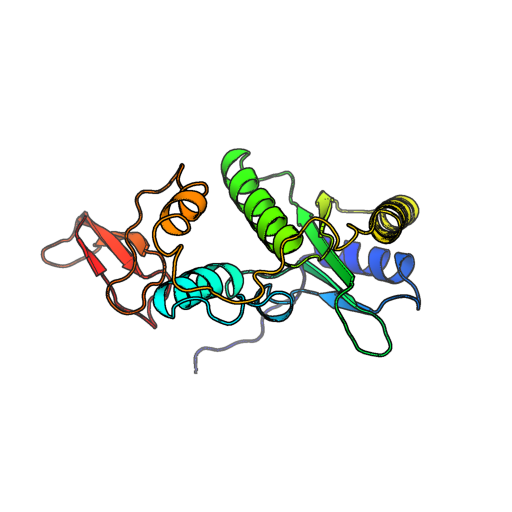ATOM 718 O O . ARG A 1 92 ? 10.141 0.264 10.284 1.00 53.69 92 ARG A O 1
ATOM 725 N N . GLN A 1 93 ? 11.782 0.317 11.815 1.00 55.06 93 GLN A N 1
ATOM 726 C CA . GLN A 1 93 ? 11.465 -0.988 12.392 1.00 55.06 93 GLN A CA 1
ATOM 727 C C . GLN A 1 93 ? 10.025 -1.043 12.905 1.00 55.06 93 GLN A C 1
ATOM 729 O O . GLN A 1 93 ? 9.385 -2.074 12.761 1.00 55.06 93 GLN A O 1
ATOM 734 N N . GLY A 1 94 ? 9.499 0.041 13.483 1.00 60.16 94 GLY A N 1
ATOM 735 C CA . GLY A 1 94 ? 8.113 0.081 13.954 1.00 60.16 94 GLY A CA 1
ATOM 736 C C . GLY A 1 94 ? 7.081 0.101 12.820 1.00 60.16 94 GLY A C 1
ATOM 737 O O . GLY A 1 94 ? 6.067 -0.593 12.905 1.00 60.16 94 GLY A O 1
ATOM 738 N N . ARG A 1 95 ? 7.331 0.877 11.755 1.00 61.72 95 ARG A N 1
ATOM 739 C CA . ARG A 1 95 ? 6.425 0.977 10.595 1.00 61.72 95 ARG A CA 1
ATOM 740 C C . ARG A 1 95 ? 6.435 -0.277 9.731 1.00 61.72 95 ARG A C 1
ATOM 742 O O . ARG A 1 95 ? 5.357 -0.798 9.451 1.00 61.72 95 ARG A O 1
ATOM 749 N N . ASP A 1 96 ? 7.621 -0.760 9.376 1.00 70.44 96 ASP A N 1
ATOM 750 C CA . ASP A 1 96 ? 7.788 -1.935 8.521 1.00 70.44 96 ASP A CA 1
ATOM 751 C C . ASP A 1 96 ? 7.182 -3.159 9.221 1.00 70.44 96 ASP A C 1
ATOM 753 O O . ASP A 1 96 ? 6.287 -3.796 8.671 1.00 70.44 96 ASP A O 1
ATOM 757 N N . LYS A 1 97 ? 7.499 -3.375 10.510 1.00 80.50 97 LYS A N 1
ATOM 758 C CA . LYS A 1 97 ? 6.903 -4.470 11.300 1.00 80.50 97 LYS A CA 1
ATOM 759 C C . LYS A 1 97 ? 5.389 -4.347 11.452 1.00 80.50 97 LYS A C 1
ATOM 761 O O . LYS A 1 97 ? 4.703 -5.362 11.548 1.00 80.50 97 LYS A O 1
ATOM 766 N N . PHE A 1 98 ? 4.844 -3.131 11.535 1.00 86.56 98 PHE A N 1
ATOM 767 C CA . PHE A 1 98 ? 3.394 -2.949 11.611 1.00 86.56 98 PHE A CA 1
ATOM 768 C C . PHE A 1 98 ? 2.717 -3.388 10.311 1.00 86.56 98 PHE A C 1
ATOM 770 O O . PHE A 1 98 ? 1.776 -4.179 10.362 1.00 86.56 98 PHE A O 1
ATOM 777 N N . LEU A 1 99 ? 3.189 -2.896 9.162 1.00 89.38 99 LEU A N 1
ATOM 778 C CA . LEU A 1 99 ? 2.610 -3.251 7.866 1.00 89.38 99 LEU A CA 1
ATOM 779 C C . LEU A 1 99 ? 2.796 -4.735 7.561 1.00 89.38 99 LEU A C 1
ATOM 781 O O . LEU A 1 99 ? 1.840 -5.366 7.122 1.00 89.38 99 LEU A O 1
ATOM 785 N N . GLU A 1 100 ? 3.955 -5.311 7.882 1.00 89.94 100 GLU A N 1
ATOM 786 C CA . GLU A 1 100 ? 4.197 -6.755 7.794 1.00 89.94 100 GLU A CA 1
ATOM 787 C C . GLU A 1 100 ? 3.156 -7.550 8.589 1.00 89.94 100 GLU A C 1
ATOM 789 O O . GLU A 1 100 ? 2.515 -8.439 8.035 1.00 89.94 100 GLU A O 1
ATOM 794 N N . ARG A 1 101 ? 2.920 -7.198 9.862 1.00 90.56 101 ARG A N 1
ATOM 795 C CA . ARG A 1 101 ? 1.919 -7.873 10.708 1.00 90.56 101 ARG A CA 1
ATOM 796 C C . ARG A 1 101 ? 0.504 -7.735 10.150 1.00 90.56 101 ARG A C 1
ATOM 798 O O . ARG A 1 101 ? -0.238 -8.713 10.129 1.00 90.56 101 ARG A O 1
ATOM 805 N N . VAL A 1 102 ? 0.127 -6.536 9.702 1.00 93.19 102 VAL A N 1
ATOM 806 C CA . VAL A 1 102 ? -1.199 -6.276 9.115 1.00 93.19 102 VAL A CA 1
ATOM 807 C C . VAL A 1 102 ? -1.395 -7.087 7.835 1.00 93.19 102 VAL A C 1
ATOM 809 O O . VAL A 1 102 ? -2.442 -7.707 7.661 1.00 93.19 102 VAL A O 1
ATOM 812 N N . CYS A 1 103 ? -0.391 -7.112 6.960 1.00 94.38 103 CYS A N 1
ATOM 813 C CA . CYS A 1 103 ? -0.450 -7.823 5.688 1.00 94.38 103 CYS A CA 1
ATOM 814 C C . CYS A 1 103 ? -0.458 -9.343 5.891 1.00 94.38 103 CYS A C 1
ATOM 816 O O . CYS A 1 103 ? -1.291 -10.028 5.299 1.00 94.38 103 CYS A O 1
ATOM 818 N N . ALA A 1 104 ? 0.375 -9.853 6.803 1.00 92.12 104 ALA A N 1
ATOM 819 C CA . ALA A 1 104 ? 0.390 -11.262 7.185 1.00 92.12 104 ALA A CA 1
ATOM 820 C C . ALA A 1 104 ? -0.967 -11.714 7.747 1.00 92.12 104 ALA A C 1
ATOM 822 O O . ALA A 1 104 ? -1.516 -12.712 7.287 1.00 92.12 104 ALA A O 1
ATOM 823 N N . ALA A 1 105 ? -1.559 -10.946 8.670 1.00 92.25 105 ALA A N 1
ATOM 824 C CA . ALA A 1 105 ? -2.879 -11.252 9.227 1.00 92.25 105 ALA A CA 1
ATOM 825 C C . ALA A 1 105 ? -4.005 -11.197 8.176 1.00 92.25 105 ALA A C 1
ATOM 827 O O . ALA A 1 105 ? -4.992 -11.921 8.287 1.00 92.25 105 ALA A O 1
ATOM 828 N N . ALA A 1 106 ? -3.866 -10.346 7.156 1.00 93.94 106 ALA A N 1
ATOM 829 C CA . ALA A 1 106 ? -4.817 -10.237 6.051 1.00 93.94 106 ALA A CA 1
ATOM 830 C C . ALA A 1 106 ? -4.572 -11.255 4.920 1.00 93.94 106 ALA A C 1
ATOM 832 O O . ALA A 1 106 ? -5.379 -11.334 3.993 1.00 93.94 106 ALA A O 1
ATOM 833 N N . GLY A 1 107 ? -3.469 -12.009 4.970 1.00 93.69 107 GLY A N 1
ATOM 834 C CA . GLY A 1 107 ? -3.066 -12.931 3.909 1.00 93.69 107 GLY A CA 1
ATOM 835 C C . GLY A 1 107 ? -2.694 -12.236 2.595 1.00 93.69 107 GLY A C 1
ATOM 836 O O . GLY A 1 107 ? -2.835 -12.838 1.530 1.00 93.69 107 GLY A O 1
ATOM 837 N N . ILE A 1 108 ? -2.259 -10.971 2.645 1.00 95.31 108 ILE A N 1
ATOM 838 C CA . ILE A 1 108 ? -1.791 -10.234 1.468 1.00 95.31 108 ILE A CA 1
ATOM 839 C C . ILE A 1 108 ? -0.260 -10.142 1.484 1.00 95.31 108 ILE A C 1
ATOM 841 O O . ILE A 1 108 ? 0.314 -9.704 2.479 1.00 95.31 108 ILE A O 1
ATOM 845 N N . PRO A 1 109 ? 0.431 -10.546 0.409 1.00 95.94 109 PRO A N 1
ATOM 846 C CA . PRO A 1 109 ? 1.870 -10.373 0.322 1.00 95.94 109 PRO A CA 1
ATOM 847 C C . PRO A 1 109 ? 2.294 -8.900 0.274 1.00 95.94 109 PRO A C 1
ATOM 849 O O . PRO A 1 109 ? 1.643 -8.084 -0.381 1.00 95.94 109 PRO A O 1
ATOM 852 N N . LEU A 1 110 ? 3.409 -8.582 0.935 1.00 94.50 110 LEU A N 1
ATOM 853 C CA . LEU A 1 110 ? 4.016 -7.251 0.991 1.00 94.50 110 LEU A CA 1
ATOM 854 C C . LEU A 1 110 ? 5.465 -7.310 0.502 1.00 94.50 110 LEU A C 1
ATOM 856 O O . LEU A 1 110 ? 6.243 -8.136 0.977 1.00 94.50 110 LEU A O 1
ATOM 860 N N . ILE A 1 111 ? 5.825 -6.421 -0.425 1.00 94.12 111 ILE A N 1
ATOM 861 C CA . ILE A 1 111 ? 7.189 -6.275 -0.947 1.00 94.12 111 ILE A CA 1
ATOM 862 C C . ILE A 1 111 ? 7.722 -4.891 -0.586 1.00 94.12 111 ILE A C 1
ATOM 864 O O . ILE A 1 111 ? 7.081 -3.878 -0.861 1.00 94.12 111 ILE A O 1
ATOM 868 N N . PHE A 1 112 ? 8.931 -4.844 -0.033 1.00 91.75 112 PHE A N 1
ATOM 869 C CA . PHE A 1 112 ? 9.658 -3.595 0.168 1.00 91.75 112 PHE A CA 1
ATOM 870 C C . PHE A 1 112 ? 10.725 -3.423 -0.905 1.00 91.75 112 PHE A C 1
ATOM 872 O O . PHE A 1 112 ? 11.592 -4.284 -1.066 1.00 91.75 112 PHE A O 1
ATOM 879 N N . PHE A 1 113 ? 10.717 -2.274 -1.576 1.00 90.88 113 PHE A N 1
ATOM 880 C CA . PHE A 1 113 ? 11.835 -1.855 -2.415 1.00 90.88 113 PHE A CA 1
ATOM 881 C C . PHE A 1 113 ? 12.561 -0.679 -1.761 1.00 90.88 113 PHE A C 1
ATOM 883 O O . PHE A 1 113 ? 11.919 0.270 -1.306 1.00 90.88 113 PHE A O 1
ATOM 890 N N . PRO A 1 114 ? 13.904 -0.674 -1.728 1.00 85.88 114 PRO A N 1
ATOM 891 C CA . PRO A 1 114 ? 14.640 0.525 -1.357 1.00 85.88 114 PRO A CA 1
ATOM 892 C C . PRO A 1 114 ? 14.292 1.668 -2.318 1.00 85.88 114 PRO A C 1
ATOM 894 O O . PRO A 1 114 ? 14.251 1.456 -3.531 1.00 85.88 114 PRO A O 1
ATOM 897 N N . ALA A 1 115 ? 14.069 2.876 -1.802 1.00 80.75 115 ALA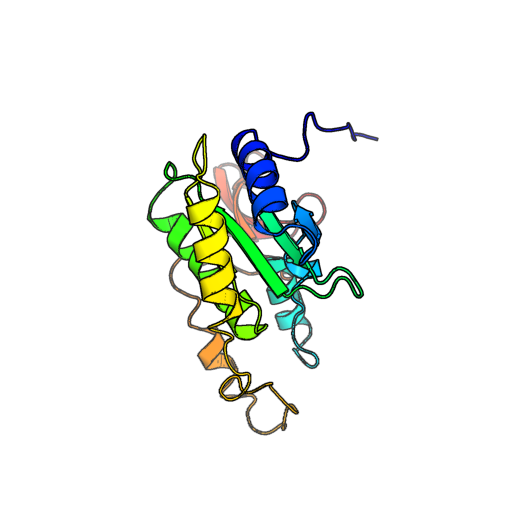 A N 1
ATOM 898 C CA . ALA A 1 115 ? 13.899 4.055 -2.640 1.00 80.75 115 ALA A CA 1
ATOM 899 C C . ALA A 1 115 ? 15.221 4.333 -3.365 1.00 80.75 115 ALA A C 1
ATOM 901 O O . ALA A 1 115 ? 16.260 4.540 -2.734 1.00 80.75 115 ALA A O 1
ATOM 902 N N . LYS A 1 116 ? 15.181 4.298 -4.694 1.00 82.06 116 LYS A N 1
ATOM 903 C CA . LYS A 1 116 ? 16.310 4.553 -5.590 1.00 82.06 116 LYS A CA 1
ATOM 904 C C . LYS A 1 116 ? 15.841 5.510 -6.684 1.00 82.06 116 LYS A C 1
ATOM 906 O O . LYS A 1 116 ? 14.654 5.598 -6.986 1.00 82.06 116 LYS A O 1
ATOM 911 N N . SER A 1 117 ? 16.776 6.225 -7.304 1.00 78.44 117 SER A N 1
ATOM 912 C CA . SER A 1 117 ? 16.475 7.070 -8.468 1.00 78.44 117 SER A CA 1
ATOM 913 C C . SER A 1 117 ? 16.151 6.251 -9.724 1.00 78.44 117 SER A C 1
ATOM 915 O O . SER A 1 117 ? 15.440 6.734 -10.606 1.00 78.44 117 SER A O 1
ATOM 917 N N . ALA A 1 118 ? 16.644 5.012 -9.791 1.00 83.25 118 ALA A N 1
ATOM 918 C CA . ALA A 1 118 ? 16.440 4.090 -10.896 1.00 83.25 118 ALA A CA 1
ATOM 919 C C . ALA A 1 118 ? 16.300 2.645 -10.399 1.00 83.25 118 ALA A C 1
ATOM 921 O O . ALA A 1 118 ? 16.893 2.259 -9.388 1.00 83.25 118 ALA A O 1
ATOM 922 N N . TYR A 1 119 ? 15.545 1.854 -11.159 1.00 88.00 119 TYR A N 1
ATOM 923 C CA . TYR A 1 119 ? 15.261 0.450 -10.885 1.00 88.00 119 TYR A CA 1
ATOM 924 C C . TYR A 1 119 ? 15.500 -0.383 -12.139 1.00 88.00 119 TYR A C 1
ATOM 926 O O . TYR A 1 119 ? 15.170 0.044 -13.246 1.00 88.00 119 TYR A O 1
ATOM 934 N N . ALA A 1 120 ? 16.061 -1.578 -11.967 1.00 91.56 120 ALA A N 1
ATOM 935 C CA . ALA A 1 120 ? 16.183 -2.535 -13.054 1.00 91.56 120 ALA A CA 1
ATOM 936 C C . ALA A 1 120 ? 14.873 -3.319 -13.196 1.00 91.56 120 ALA A C 1
ATOM 938 O O . ALA A 1 120 ? 14.403 -3.919 -12.232 1.00 91.56 120 ALA A O 1
ATOM 939 N N . LEU A 1 121 ? 14.317 -3.368 -14.409 1.00 94.81 121 LEU A N 1
ATOM 940 C CA . LEU A 1 121 ? 13.087 -4.113 -14.702 1.00 94.81 121 LEU A CA 1
ATOM 941 C C . LEU A 1 121 ? 13.166 -5.570 -14.216 1.00 94.81 121 LEU A C 1
ATOM 943 O O . LEU A 1 121 ? 12.265 -6.048 -13.538 1.00 94.81 121 LEU A O 1
ATOM 947 N N . ALA A 1 122 ? 14.287 -6.245 -14.488 1.00 93.25 122 ALA A N 1
ATOM 948 C CA . ALA A 1 122 ? 14.510 -7.631 -14.083 1.00 93.25 122 ALA A CA 1
ATOM 949 C C . ALA A 1 122 ? 14.482 -7.839 -12.554 1.00 93.25 122 ALA A C 1
ATOM 951 O O . ALA A 1 122 ? 13.987 -8.867 -12.100 1.00 93.25 122 ALA A O 1
ATOM 952 N N . GLU A 1 123 ? 14.974 -6.871 -11.766 1.00 93.12 123 GLU A N 1
ATOM 953 C CA . GLU A 1 123 ? 14.930 -6.916 -10.293 1.00 93.12 123 GLU A CA 1
ATOM 954 C C . GLU A 1 123 ? 13.475 -6.875 -9.814 1.00 93.12 123 GLU A C 1
ATOM 956 O O . GLU A 1 123 ? 13.055 -7.727 -9.033 1.00 93.12 123 GLU A O 1
ATOM 961 N N . VAL A 1 124 ? 12.683 -5.942 -10.352 1.00 95.38 124 VAL A N 1
ATOM 962 C CA . VAL A 1 124 ? 11.264 -5.793 -10.003 1.00 95.38 124 VAL A CA 1
ATOM 963 C C . VAL A 1 124 ? 10.465 -7.037 -10.402 1.00 95.38 124 VAL A C 1
ATOM 965 O O . VAL A 1 124 ? 9.722 -7.570 -9.576 1.00 95.38 124 VAL A O 1
ATOM 968 N N . CYS A 1 125 ? 10.662 -7.558 -11.620 1.00 95.06 125 CYS A N 1
ATOM 969 C CA . CYS A 1 125 ? 10.010 -8.790 -12.074 1.00 95.06 125 CYS A CA 1
ATOM 970 C C . CYS A 1 125 ? 10.338 -9.982 -11.166 1.00 95.06 125 CYS A C 1
ATOM 972 O O . CYS A 1 125 ? 9.434 -10.716 -10.769 1.00 95.06 125 CYS A O 1
ATOM 974 N N . ALA A 1 126 ? 11.616 -10.172 -10.819 1.00 93.44 126 ALA A N 1
ATOM 975 C CA . ALA A 1 126 ? 12.049 -11.283 -9.977 1.00 93.44 126 ALA A CA 1
ATOM 976 C C . ALA A 1 126 ? 11.430 -11.211 -8.574 1.00 93.44 126 ALA A C 1
ATOM 978 O O . ALA A 1 126 ? 10.937 -12.222 -8.071 1.00 93.44 126 ALA A O 1
ATOM 979 N N . SER A 1 127 ? 11.397 -10.021 -7.964 1.00 94.06 127 SER A N 1
ATOM 980 C CA . SER A 1 127 ? 10.764 -9.813 -6.658 1.00 94.06 127 SER A CA 1
ATOM 981 C C . SER A 1 127 ? 9.264 -10.119 -6.682 1.00 94.06 127 SER A C 1
ATOM 983 O O . SER A 1 127 ? 8.770 -10.798 -5.782 1.00 94.06 127 SER A O 1
ATOM 985 N N . ILE A 1 128 ? 8.543 -9.670 -7.715 1.00 94.62 128 ILE A N 1
ATOM 986 C CA . ILE A 1 128 ? 7.105 -9.944 -7.856 1.00 94.62 128 ILE A CA 1
ATOM 987 C C . ILE A 1 128 ? 6.871 -11.440 -8.076 1.00 94.62 128 ILE A C 1
ATOM 989 O O . ILE A 1 128 ? 6.079 -12.046 -7.357 1.00 94.62 128 ILE A O 1
ATOM 993 N N . ALA A 1 129 ? 7.589 -12.061 -9.015 1.00 92.31 129 ALA A N 1
ATOM 994 C CA . ALA A 1 129 ? 7.439 -13.482 -9.320 1.00 92.31 129 ALA A CA 1
ATOM 995 C C . ALA A 1 129 ? 7.707 -14.368 -8.094 1.00 92.31 129 ALA A C 1
ATOM 997 O O . ALA A 1 129 ? 6.936 -15.288 -7.823 1.00 92.31 129 ALA A O 1
ATOM 998 N N . HIS A 1 130 ? 8.753 -14.061 -7.320 1.00 91.00 130 HIS A N 1
ATOM 999 C CA . HIS A 1 130 ? 9.087 -14.797 -6.102 1.00 91.00 130 HIS A CA 1
ATOM 1000 C C . HIS A 1 130 ? 7.909 -14.840 -5.121 1.00 91.00 130 HIS A C 1
ATOM 1002 O O . HIS A 1 130 ? 7.542 -15.908 -4.637 1.00 91.00 130 HIS A O 1
ATOM 1008 N N . VAL A 1 131 ? 7.277 -13.692 -4.881 1.00 88.75 131 VAL A N 1
ATOM 1009 C CA . VAL A 1 131 ? 6.176 -13.569 -3.922 1.00 88.75 131 VAL A CA 1
ATOM 1010 C C . VAL A 1 131 ? 4.866 -14.154 -4.450 1.00 88.75 131 VAL A C 1
ATOM 1012 O O . VAL A 1 131 ? 4.104 -14.742 -3.684 1.00 88.75 131 VAL A O 1
ATOM 1015 N N . MET A 1 132 ? 4.614 -14.054 -5.756 1.00 86.44 132 MET A N 1
ATOM 1016 C CA . MET A 1 132 ? 3.423 -14.649 -6.374 1.00 86.44 132 MET A CA 1
ATOM 1017 C C . MET A 1 132 ? 3.462 -16.184 -6.359 1.00 86.44 132 MET A C 1
ATOM 1019 O O . MET A 1 132 ? 2.410 -16.817 -6.267 1.00 86.44 132 MET A O 1
ATOM 1023 N N . VAL A 1 133 ? 4.658 -16.783 -6.422 1.00 80.69 133 VAL A N 1
ATOM 1024 C CA . VAL A 1 133 ? 4.857 -18.240 -6.330 1.00 80.69 133 VAL A CA 1
ATOM 1025 C C . VAL A 1 133 ? 4.902 -18.712 -4.878 1.00 80.69 133 VAL A C 1
ATOM 1027 O O . VAL A 1 133 ? 4.317 -19.742 -4.557 1.00 80.69 133 VAL A O 1
ATOM 1030 N N . ALA A 1 134 ? 5.537 -17.953 -3.982 1.00 66.31 134 ALA A N 1
ATOM 1031 C CA . ALA A 1 134 ? 5.657 -18.277 -2.559 1.00 66.31 134 ALA A CA 1
ATOM 1032 C C . ALA A 1 134 ? 4.371 -18.011 -1.756 1.00 66.31 134 ALA A C 1
ATOM 1034 O O . ALA A 1 134 ? 4.454 -17.729 -0.561 1.00 66.31 134 ALA A O 1
ATOM 1035 N N . LYS A 1 135 ? 3.202 -18.060 -2.414 1.00 52.75 135 LYS A N 1
ATOM 1036 C CA . LYS A 1 135 ? 1.882 -17.792 -1.838 1.00 52.75 135 LYS A CA 1
ATOM 1037 C C . LYS A 1 135 ? 1.834 -18.359 -0.414 1.00 52.75 135 LYS A C 1
ATOM 1039 O O . LYS A 1 135 ? 2.012 -19.569 -0.268 1.00 52.75 135 LYS A O 1
ATOM 1044 N N . PRO A 1 136 ? 1.628 -17.538 0.632 1.00 45.28 136 PRO A N 1
ATOM 1045 C CA . PRO A 1 136 ? 1.358 -18.103 1.939 1.00 45.28 136 PRO A CA 1
ATOM 1046 C C . PRO A 1 136 ? 0.069 -18.910 1.782 1.00 45.28 136 PRO A C 1
ATOM 1048 O O . PRO A 1 136 ? -0.994 -18.357 1.486 1.00 45.28 136 PRO A O 1
ATOM 1051 N N . GLU A 1 137 ? 0.186 -20.234 1.853 1.00 40.50 137 GLU A N 1
ATOM 1052 C CA . GLU A 1 137 ? -0.970 -21.116 1.875 1.00 40.50 137 GLU A CA 1
ATOM 1053 C C . GLU A 1 137 ? -1.864 -20.678 3.048 1.00 40.50 137 GLU A C 1
ATOM 1055 O O . GLU A 1 137 ? -1.353 -20.432 4.145 1.00 40.50 137 GLU A O 1
ATOM 1060 N N . PRO A 1 138 ? -3.192 -20.552 2.866 1.00 44.06 138 PRO A N 1
ATOM 1061 C CA . PRO A 1 138 ? -4.104 -20.117 3.927 1.00 44.06 138 PRO A CA 1
ATOM 1062 C C . PRO A 1 138 ? -4.217 -21.088 5.117 1.00 44.06 138 PRO A C 1
ATOM 1064 O O . PRO A 1 138 ? -5.123 -20.935 5.930 1.00 44.06 138 PRO A O 1
ATOM 1067 N N . SER A 1 139 ? -3.372 -22.114 5.210 1.00 37.19 139 SER A N 1
ATOM 1068 C CA . SER A 1 139 ? -3.553 -23.256 6.105 1.00 37.19 139 SER A CA 1
ATOM 1069 C C . SER A 1 139 ? -3.044 -23.066 7.537 1.00 37.19 139 SER A C 1
ATOM 1071 O O . SER A 1 139 ? -3.442 -23.858 8.381 1.00 37.19 139 SER A O 1
ATOM 1073 N N . ASP A 1 140 ? -2.277 -22.013 7.849 1.00 34.50 140 ASP A N 1
ATOM 1074 C CA . ASP A 1 140 ? -1.813 -21.741 9.230 1.00 34.50 140 ASP A CA 1
ATOM 1075 C C . ASP A 1 140 ? -2.263 -20.382 9.793 1.00 34.50 140 ASP A C 1
ATOM 1077 O O . ASP A 1 140 ? -2.010 -20.057 10.955 1.00 34.50 140 ASP A O 1
ATOM 1081 N N . VAL A 1 141 ? -2.993 -19.583 9.009 1.00 38.78 141 VAL A N 1
ATOM 1082 C CA . VAL A 1 141 ? -3.726 -18.438 9.553 1.00 38.78 141 VAL A CA 1
ATOM 1083 C C . VAL A 1 141 ? -5.070 -18.946 10.040 1.00 38.78 141 VAL A C 1
ATOM 1085 O O . VAL A 1 141 ? -6.002 -19.139 9.263 1.00 38.78 141 VAL A O 1
ATOM 1088 N N . ILE A 1 142 ? -5.170 -19.160 11.352 1.00 36.06 142 ILE A N 1
ATOM 1089 C CA . ILE A 1 142 ? -6.456 -19.253 12.038 1.00 36.06 142 ILE A CA 1
ATOM 1090 C C . ILE A 1 142 ? -7.214 -17.969 11.686 1.00 36.06 142 ILE A C 1
ATOM 1092 O O . ILE A 1 142 ? -7.038 -16.924 12.310 1.00 36.06 142 ILE A O 1
ATOM 1096 N N . ALA A 1 143 ? -8.056 -18.031 10.655 1.00 36.91 143 ALA A N 1
ATOM 1097 C CA . ALA A 1 143 ? -9.168 -17.117 10.533 1.00 36.91 143 ALA A CA 1
ATOM 1098 C C . ALA A 1 143 ? -9.917 -17.245 11.865 1.00 36.91 143 ALA A C 1
ATOM 1100 O O . ALA A 1 143 ? -10.296 -18.373 12.204 1.00 36.91 143 ALA A O 1
ATOM 1101 N N . PRO A 1 144 ? -10.120 -16.163 12.639 1.00 37.09 144 PRO A N 1
ATOM 1102 C CA . PRO A 1 144 ? -10.979 -16.228 13.805 1.00 37.09 144 PRO A CA 1
ATOM 1103 C C . PRO A 1 144 ? -12.401 -16.455 13.288 1.00 37.09 144 PRO A C 1
ATOM 1105 O O . PRO A 1 144 ? -13.160 -15.535 12.988 1.00 37.09 144 PRO A O 1
ATOM 1108 N N . THR A 1 145 ? -12.714 -17.725 13.077 1.00 34.53 145 THR A N 1
ATOM 1109 C CA . THR A 1 145 ? -14.038 -18.244 12.814 1.00 34.53 145 THR A CA 1
ATOM 1110 C C . THR A 1 145 ? -14.679 -18.378 14.180 1.00 34.53 145 THR A C 1
ATOM 1112 O O . THR A 1 145 ? -14.223 -19.148 15.012 1.00 34.53 145 THR A O 1
ATOM 1115 N N . ALA A 1 146 ? -15.712 -17.564 14.389 1.00 36.47 146 ALA A N 1
ATOM 1116 C CA . ALA A 1 146 ? -16.547 -17.510 15.580 1.00 36.47 146 ALA A CA 1
ATOM 1117 C C . ALA A 1 146 ? -15.809 -17.147 16.885 1.00 36.47 146 ALA A C 1
ATOM 1119 O O . ALA A 1 146 ? -15.052 -17.916 17.465 1.00 36.47 146 ALA A O 1
ATOM 1120 N N . PHE A 1 147 ? -16.129 -15.962 17.404 1.00 37.00 147 PHE A N 1
ATOM 1121 C CA . PHE A 1 147 ? -15.984 -15.660 18.823 1.00 37.00 147 PHE A CA 1
ATOM 1122 C C . PHE A 1 147 ? -16.834 -16.666 19.615 1.00 37.00 147 PHE A C 1
ATOM 1124 O O . PHE A 1 147 ? -18.038 -16.475 19.759 1.00 37.00 147 PHE A O 1
ATOM 1131 N N . VAL A 1 148 ? -16.228 -17.757 20.080 1.00 33.41 148 VAL A N 1
ATOM 1132 C CA . VAL A 1 148 ? -16.775 -18.558 21.179 1.00 33.41 148 VAL A CA 1
ATOM 1133 C C . VAL A 1 148 ? -16.498 -17.804 22.478 1.00 33.41 148 VAL A C 1
ATOM 1135 O O . VAL A 1 148 ? -15.365 -17.410 22.754 1.00 33.41 148 VAL A O 1
ATOM 1138 N N . GLU A 1 149 ? -17.565 -17.556 23.235 1.00 34.56 149 GLU A N 1
ATOM 1139 C CA . GLU A 1 149 ? -17.646 -16.636 24.381 1.00 34.56 149 GLU A CA 1
ATOM 1140 C C . GLU A 1 149 ? -16.744 -16.998 25.580 1.00 34.56 149 GLU A C 1
ATOM 1142 O O . GLU A 1 149 ? -16.655 -16.225 26.529 1.00 34.56 149 GLU A O 1
ATOM 1147 N N . GLU A 1 150 ? -16.014 -18.114 25.550 1.00 30.53 150 GLU A N 1
ATOM 1148 C CA . GLU A 1 150 ? -15.256 -18.603 26.712 1.00 30.53 150 GLU A CA 1
ATOM 1149 C C . GLU A 1 150 ? -13.807 -18.093 26.828 1.00 30.53 150 GLU A C 1
ATOM 1151 O O . GLU A 1 150 ? -13.197 -18.270 27.877 1.00 30.53 150 GLU A O 1
ATOM 1156 N N . ASN A 1 151 ? -13.248 -17.389 25.833 1.00 39.44 151 ASN A N 1
ATOM 1157 C CA . ASN A 1 151 ? -11.834 -16.955 25.858 1.00 39.44 151 ASN A CA 1
ATOM 1158 C C . ASN A 1 151 ? -11.616 -15.431 25.835 1.00 39.44 151 ASN A C 1
ATOM 1160 O O . ASN A 1 151 ? -10.642 -14.930 25.268 1.00 39.44 151 ASN A O 1
ATOM 1164 N N . VAL A 1 152 ? -12.479 -14.671 26.518 1.00 45.06 152 VAL A N 1
ATOM 1165 C CA . VAL A 1 152 ? -12.304 -13.213 26.703 1.00 45.06 152 VAL A CA 1
ATOM 1166 C C . VAL A 1 152 ? -11.008 -12.880 27.469 1.00 45.06 152 VAL A C 1
ATOM 1168 O O . VAL A 1 152 ? -10.413 -11.834 27.236 1.00 45.06 152 VAL A O 1
ATOM 1171 N N . SER A 1 153 ? -10.510 -13.790 28.316 1.00 40.94 153 SER A N 1
ATOM 1172 C CA . SER A 1 153 ? -9.320 -13.555 29.151 1.00 40.94 153 SER A CA 1
ATOM 1173 C C . SER A 1 153 ? -7.974 -13.760 28.439 1.00 40.94 153 SER A C 1
ATOM 1175 O O . SER A 1 153 ? -6.973 -13.206 28.887 1.00 40.94 153 SER A O 1
ATOM 1177 N N . ALA A 1 154 ? -7.912 -14.547 27.359 1.00 40.38 154 ALA A N 1
ATOM 1178 C CA . ALA A 1 154 ? -6.652 -14.830 26.656 1.00 40.38 154 ALA A CA 1
ATOM 1179 C C . ALA A 1 154 ? -6.338 -13.775 25.578 1.00 40.38 154 ALA A C 1
ATOM 1181 O O . ALA A 1 154 ? -5.180 -13.473 25.297 1.00 40.38 154 ALA A O 1
ATOM 1182 N N . MET A 1 155 ? -7.374 -13.140 25.022 1.00 43.28 155 MET A N 1
ATOM 1183 C CA . MET A 1 155 ? -7.242 -12.154 23.945 1.00 43.28 155 MET A CA 1
ATOM 1184 C C . MET A 1 155 ? -6.740 -10.777 24.425 1.00 43.28 155 MET A C 1
ATOM 1186 O O . MET A 1 155 ? -6.313 -9.956 23.613 1.00 43.28 155 MET A O 1
ATOM 1190 N N . GLU A 1 156 ? -6.749 -10.524 25.739 1.00 40.41 156 GLU A N 1
ATOM 1191 C CA . GLU A 1 156 ? -6.101 -9.349 26.337 1.00 40.41 156 GLU A CA 1
ATOM 1192 C C . GLU A 1 156 ? -4.571 -9.472 26.381 1.00 40.41 156 GLU A C 1
ATOM 1194 O O . GLU A 1 156 ? -3.901 -8.443 26.434 1.00 40.41 156 GLU A O 1
ATOM 1199 N N . GLN A 1 157 ? -4.002 -10.684 26.315 1.00 44.22 157 GLN A N 1
ATOM 1200 C CA . GLN A 1 157 ? -2.561 -10.902 26.507 1.00 44.22 157 GLN A CA 1
ATOM 1201 C C . GLN A 1 157 ? -1.748 -10.864 25.201 1.00 44.22 157 GLN A C 1
ATOM 1203 O O . GLN A 1 157 ? -0.640 -10.329 25.199 1.00 44.22 157 GLN A O 1
ATOM 1208 N N . ASP A 1 158 ? -2.309 -11.282 24.063 1.00 35.09 158 ASP A N 1
ATOM 1209 C CA . ASP A 1 158 ? -1.594 -11.235 22.771 1.00 35.09 158 ASP A CA 1
ATOM 1210 C C . ASP A 1 158 ? -1.613 -9.851 22.097 1.00 35.09 158 ASP A C 1
ATOM 1212 O O . ASP A 1 158 ? -0.768 -9.540 21.252 1.00 35.09 158 ASP A O 1
ATOM 1216 N N . PHE A 1 159 ? -2.504 -8.948 22.523 1.00 39.31 159 PHE A N 1
ATOM 1217 C CA . PHE A 1 159 ? -2.469 -7.542 22.095 1.00 39.31 159 PHE A CA 1
ATOM 1218 C C . PHE A 1 159 ? -1.355 -6.732 22.794 1.00 39.31 159 PHE A C 1
ATOM 1220 O O . PHE A 1 159 ? -1.070 -5.593 22.411 1.00 39.31 159 PHE A O 1
ATOM 1227 N N . VAL A 1 160 ? -0.685 -7.313 23.798 1.00 33.31 160 VAL A N 1
ATOM 1228 C CA . VAL A 1 160 ? 0.385 -6.663 24.577 1.00 33.31 160 VAL A CA 1
ATOM 1229 C C . VAL A 1 160 ? 1.713 -6.597 23.798 1.00 33.31 160 VAL A C 1
ATOM 1231 O O . VAL A 1 160 ? 2.557 -5.753 24.090 1.00 33.31 160 VAL A O 1
ATOM 1234 N N . ILE A 1 161 ? 1.897 -7.365 22.714 1.00 36.94 161 ILE A N 1
ATOM 1235 C CA . ILE A 1 161 ? 3.190 -7.465 21.987 1.00 36.94 161 ILE A CA 1
ATOM 1236 C C . ILE A 1 161 ? 3.415 -6.325 20.953 1.00 36.94 161 ILE A C 1
ATOM 1238 O O . ILE A 1 161 ? 4.305 -6.364 20.096 1.00 36.94 161 ILE A O 1
ATOM 1242 N N . VAL A 1 162 ? 2.644 -5.235 21.035 1.00 37.38 162 VAL A N 1
ATOM 1243 C CA . VAL A 1 162 ? 2.990 -3.947 20.384 1.00 37.38 162 VAL A CA 1
ATOM 1244 C C . VAL A 1 162 ? 3.339 -2.862 21.409 1.00 37.38 162 VAL A C 1
ATOM 1246 O O . VAL A 1 162 ? 3.463 -1.690 21.062 1.00 37.38 162 VAL A O 1
ATOM 1249 N N . GLN A 1 163 ? 3.532 -3.226 22.678 1.00 43.41 163 GLN A N 1
ATOM 1250 C CA . GLN A 1 163 ? 4.039 -2.304 23.688 1.00 43.41 163 GLN A CA 1
ATOM 1251 C C . GLN A 1 163 ? 5.527 -2.519 23.941 1.00 43.41 163 GLN A C 1
ATOM 1253 O O . GLN A 1 163 ? 5.927 -3.225 24.858 1.00 43.41 163 GLN A O 1
ATOM 1258 N N . ALA A 1 164 ? 6.347 -1.822 23.162 1.00 36.81 164 ALA A N 1
ATOM 1259 C CA . ALA A 1 164 ? 7.642 -1.340 23.630 1.00 36.81 164 ALA A CA 1
ATOM 1260 C C . ALA A 1 164 ? 8.076 -0.151 22.765 1.00 36.81 164 ALA A C 1
ATOM 1262 O O . ALA A 1 164 ? 8.893 -0.324 21.874 1.00 36.81 164 ALA A O 1
ATOM 1263 N N . THR A 1 165 ? 7.440 1.006 23.005 1.00 36.28 165 THR A N 1
ATOM 1264 C CA . THR A 1 165 ? 7.944 2.400 22.903 1.00 36.28 165 THR A CA 1
ATOM 1265 C C . THR A 1 165 ? 6.807 3.371 22.545 1.00 36.28 165 THR A C 1
ATOM 1267 O O . THR A 1 165 ? 6.734 3.853 21.424 1.00 36.28 165 THR A O 1
ATOM 1270 N N . ASP A 1 166 ? 5.871 3.606 23.467 1.00 42.94 166 ASP A N 1
ATOM 1271 C CA . ASP A 1 166 ? 5.403 4.956 23.842 1.00 42.94 166 ASP A CA 1
ATOM 1272 C C . ASP A 1 166 ? 4.213 4.844 24.804 1.00 42.94 166 ASP A C 1
ATOM 1274 O O . ASP A 1 166 ? 3.157 4.317 24.454 1.00 42.94 166 ASP A O 1
ATOM 1278 N N . LYS A 1 167 ? 4.361 5.366 26.028 1.00 59.62 167 LYS A N 1
ATOM 1279 C CA . LYS A 1 167 ? 3.310 5.436 27.063 1.00 59.62 167 LYS A CA 1
ATOM 1280 C C . LYS A 1 167 ? 2.242 6.493 26.722 1.00 59.62 167 LYS A C 1
ATOM 1282 O O . LYS A 1 167 ? 1.957 7.367 27.538 1.00 59.62 167 LYS A O 1
ATOM 1287 N N . SER A 1 168 ? 1.693 6.473 25.511 1.00 73.31 168 SER A N 1
ATOM 1288 C CA . SER A 1 168 ? 0.650 7.422 25.109 1.00 73.31 168 SER A CA 1
ATOM 1289 C C . SER A 1 168 ? -0.742 6.902 25.508 1.00 73.31 168 SER A C 1
ATOM 1291 O O . SER A 1 168 ? -1.097 5.783 25.136 1.00 73.31 168 SER A O 1
ATOM 1293 N N . PRO A 1 169 ? -1.539 7.664 26.284 1.00 84.38 169 PRO A N 1
ATOM 1294 C CA . PRO A 1 169 ? -2.914 7.301 26.598 1.00 84.38 169 PRO A CA 1
ATOM 1295 C C . PRO A 1 169 ? -3.808 7.441 25.362 1.00 84.38 169 PRO A C 1
ATOM 1297 O O . PRO A 1 169 ? -3.502 8.178 24.421 1.00 84.38 169 PRO A O 1
ATOM 1300 N N . ASP A 1 170 ? -4.952 6.764 25.376 1.00 85.50 170 ASP A N 1
ATOM 1301 C CA . ASP A 1 170 ? -5.975 6.964 24.357 1.00 85.50 170 ASP A CA 1
ATOM 1302 C C . ASP A 1 170 ? -6.779 8.233 24.610 1.00 85.50 170 ASP A C 1
ATOM 1304 O O . ASP A 1 170 ? -7.086 8.604 25.743 1.00 85.50 170 ASP A O 1
ATOM 1308 N N . CYS A 1 171 ? -7.203 8.872 23.523 1.00 84.62 171 CYS A N 1
ATOM 1309 C CA . CYS A 1 171 ? -8.044 10.050 23.609 1.00 84.62 171 CYS A CA 1
ATOM 1310 C C . CYS A 1 171 ? -9.392 9.714 24.275 1.00 84.62 171 CYS A C 1
ATOM 1312 O O . CYS A 1 171 ? -10.167 8.949 23.692 1.00 84.62 171 CYS A O 1
ATOM 1314 N N . PRO A 1 172 ? -9.769 10.376 25.387 1.00 86.50 172 PRO A N 1
ATOM 1315 C CA . PRO A 1 172 ? -11.015 10.081 26.102 1.00 86.50 172 PRO A CA 1
ATOM 1316 C C . PRO A 1 172 ? -12.277 10.452 25.307 1.00 86.50 172 PRO A C 1
ATOM 1318 O O . PRO A 1 172 ? -13.381 10.082 25.684 1.00 86.50 172 PRO A O 1
ATOM 1321 N N . ARG A 1 173 ? -12.132 11.196 24.200 1.00 82.44 173 ARG A N 1
ATOM 1322 C CA . ARG A 1 173 ? -13.252 11.615 23.343 1.00 82.44 173 ARG A CA 1
ATOM 1323 C C . ARG A 1 173 ? -13.500 10.718 22.137 1.00 82.44 173 ARG A C 1
ATOM 1325 O O . ARG A 1 173 ? -14.620 10.670 21.650 1.00 82.44 173 ARG A O 1
ATOM 1332 N N . CYS A 1 174 ? -12.464 10.088 21.587 1.00 78.44 174 CYS A N 1
ATOM 1333 C CA . CYS A 1 174 ? -12.583 9.382 20.302 1.00 78.44 174 CYS A CA 1
ATOM 1334 C C . CYS A 1 174 ? -11.701 8.135 20.183 1.00 78.44 174 CYS A C 1
ATOM 1336 O O . CYS A 1 174 ? -11.577 7.579 19.089 1.00 78.44 174 CYS A O 1
ATOM 1338 N N . SER A 1 175 ? -11.020 7.758 21.269 1.00 80.56 175 SER A N 1
ATOM 1339 C CA . SER A 1 175 ? -10.142 6.585 21.358 1.00 80.56 175 SER A CA 1
ATOM 1340 C C . SER A 1 175 ? -9.022 6.544 20.308 1.00 80.56 175 SER A C 1
ATOM 1342 O O . SER A 1 175 ? -8.488 5.488 19.993 1.00 80.56 175 SER A O 1
ATOM 1344 N N . SER A 1 176 ? -8.685 7.692 19.713 1.00 74.44 176 SER A N 1
ATOM 1345 C CA . SER A 1 176 ? -7.517 7.830 18.835 1.00 74.44 176 SER A CA 1
ATOM 1346 C C . SER A 1 176 ? -6.263 8.050 19.680 1.00 74.44 176 SER A C 1
ATOM 1348 O O . SER A 1 176 ? -6.370 8.615 20.769 1.00 74.44 176 SER A O 1
ATOM 1350 N N . GLN A 1 177 ? -5.090 7.672 19.166 1.00 81.81 177 GLN A N 1
ATOM 1351 C CA . GLN A 1 177 ? -3.814 7.904 19.854 1.00 81.81 177 GLN A CA 1
ATOM 1352 C C . GLN A 1 177 ? -3.622 9.382 20.215 1.00 81.81 177 GLN A C 1
ATOM 1354 O O . GLN A 1 177 ? -4.101 10.286 19.509 1.00 81.81 177 GLN A O 1
ATOM 1359 N N . MET A 1 178 ? -2.904 9.621 21.309 1.00 90.25 178 MET A N 1
ATOM 1360 C CA . MET A 1 178 ? -2.535 10.956 21.762 1.00 90.25 178 MET A CA 1
ATOM 1361 C C . MET A 1 178 ? -1.042 11.213 21.559 1.00 90.25 178 MET A C 1
ATOM 1363 O O . MET A 1 178 ? -0.229 10.300 21.604 1.00 90.25 178 MET A O 1
ATOM 1367 N N . VAL A 1 179 ? -0.680 12.474 21.336 1.00 85.56 179 VAL A N 1
ATOM 1368 C CA . VAL A 1 179 ? 0.707 12.932 21.159 1.00 85.56 179 VAL A CA 1
ATOM 1369 C C . VAL A 1 179 ? 1.047 13.906 22.283 1.00 85.56 179 VAL A C 1
ATOM 1371 O O . VAL A 1 179 ? 0.189 14.713 22.653 1.00 85.56 179 VAL A O 1
ATOM 1374 N N . ARG A 1 180 ? 2.279 13.883 22.802 1.00 87.62 180 ARG A N 1
ATOM 1375 C CA . ARG A 1 180 ? 2.745 14.901 23.759 1.00 87.62 180 ARG A CA 1
ATOM 1376 C C . ARG A 1 180 ? 2.867 16.258 23.073 1.00 87.62 180 ARG A C 1
ATOM 1378 O O . ARG A 1 180 ? 3.431 16.376 21.986 1.00 87.62 180 ARG A O 1
ATOM 1385 N N . ARG A 1 181 ? 2.312 17.289 23.701 1.00 85.94 181 ARG A N 1
ATOM 1386 C CA . ARG A 1 181 ? 2.359 18.687 23.259 1.00 85.94 181 ARG A CA 1
ATOM 1387 C C . ARG A 1 181 ? 2.650 19.580 24.454 1.00 85.94 181 ARG A C 1
ATOM 1389 O O . ARG A 1 181 ? 2.275 19.248 25.568 1.00 85.94 181 ARG A O 1
ATOM 1396 N N . ILE A 1 182 ? 3.270 20.727 24.203 1.00 86.38 182 ILE A N 1
ATOM 1397 C CA . ILE A 1 182 ? 3.496 21.767 25.210 1.00 86.38 182 ILE A CA 1
ATOM 1398 C C . ILE A 1 182 ? 2.459 22.869 25.002 1.00 86.38 182 ILE A C 1
ATOM 1400 O O . ILE A 1 182 ? 2.264 23.346 23.876 1.00 86.38 182 ILE A O 1
ATOM 1404 N N . ALA A 1 183 ? 1.773 23.267 26.070 1.00 84.88 183 ALA A N 1
ATOM 1405 C CA . ALA A 1 183 ? 0.829 24.375 26.012 1.00 84.88 183 ALA A CA 1
ATOM 1406 C C . ALA A 1 183 ? 1.580 25.696 25.776 1.00 84.88 183 ALA A C 1
ATOM 1408 O O . ALA A 1 183 ? 2.486 26.055 26.524 1.00 84.88 183 ALA A O 1
ATOM 1409 N N . LYS A 1 184 ? 1.208 26.425 24.717 1.00 83.00 184 LYS A N 1
ATOM 1410 C CA . LYS A 1 184 ? 1.864 27.687 24.326 1.00 83.00 184 LYS A CA 1
ATOM 1411 C C . LYS A 1 184 ? 1.309 28.917 25.052 1.00 83.00 184 LYS A C 1
ATOM 1413 O O . LYS A 1 184 ? 1.939 29.966 25.020 1.00 83.00 184 LYS A O 1
ATOM 1418 N N . SER A 1 185 ? 0.131 28.812 25.665 1.00 77.50 185 SER A N 1
ATOM 1419 C CA . SER A 1 185 ? -0.556 29.923 26.330 1.00 77.50 185 SER A CA 1
ATOM 1420 C C . SER A 1 185 ? -1.571 29.422 27.367 1.00 77.50 185 SER A C 1
ATOM 1422 O O . SER A 1 185 ? -1.965 28.254 27.347 1.00 77.50 185 SER A O 1
ATOM 1424 N N . GLY A 1 186 ? -1.996 30.313 28.269 1.00 78.44 186 GLY A N 1
ATOM 1425 C CA . GLY A 1 186 ? -2.956 30.028 29.342 1.00 78.44 186 GLY A CA 1
ATOM 1426 C C . GLY A 1 186 ? -2.298 29.601 30.657 1.00 78.44 186 GLY A C 1
ATOM 1427 O O . GLY A 1 186 ? -1.077 29.582 30.775 1.00 78.44 186 GLY A O 1
ATOM 1428 N N . GLU A 1 187 ? -3.115 29.231 31.644 1.00 79.81 187 GLU A N 1
ATOM 1429 C CA . GLU A 1 187 ? -2.672 28.872 33.007 1.00 79.81 187 GLU A CA 1
ATOM 1430 C C . GLU A 1 187 ? -1.725 27.655 33.050 1.00 79.81 187 GLU A C 1
ATOM 1432 O O . GLU A 1 187 ? -0.953 27.469 33.986 1.00 79.81 187 GLU A O 1
ATOM 1437 N N . ASN A 1 188 ? -1.741 26.839 31.992 1.00 75.94 188 ASN A N 1
ATOM 1438 C CA . ASN A 1 188 ? -0.871 25.677 31.831 1.00 75.94 188 ASN A CA 1
ATOM 1439 C C . ASN A 1 188 ? 0.273 25.903 30.831 1.00 75.94 188 ASN A C 1
ATOM 1441 O O . ASN A 1 188 ? 0.896 24.928 30.419 1.00 75.94 188 ASN A O 1
ATOM 1445 N N . ALA A 1 189 ? 0.557 27.146 30.424 1.00 83.38 189 ALA A N 1
ATOM 1446 C CA . ALA A 1 189 ? 1.658 27.450 29.511 1.00 83.38 189 ALA A CA 1
ATOM 1447 C C . ALA A 1 189 ? 2.985 26.837 29.998 1.00 83.38 189 ALA A C 1
ATOM 1449 O O . ALA A 1 189 ? 3.330 26.919 31.174 1.00 83.38 189 ALA A O 1
ATOM 1450 N N . GLY A 1 190 ? 3.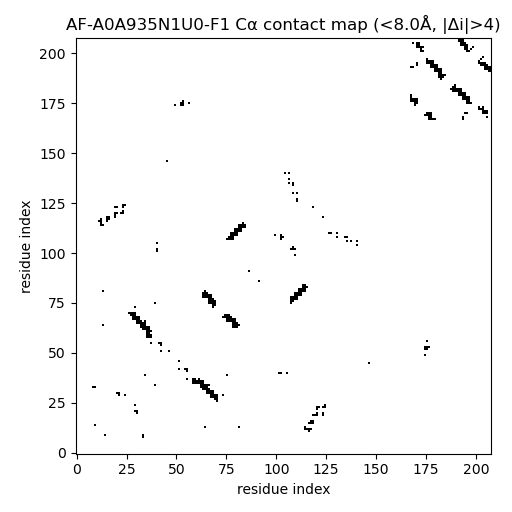712 26.191 29.086 1.00 83.38 190 GLY A N 1
ATOM 1451 C CA . GLY A 1 190 ? 4.954 25.475 29.382 1.00 83.38 190 GLY A CA 1
ATOM 1452 C C . GLY A 1 190 ? 4.776 24.044 29.901 1.00 83.38 190 GLY A C 1
ATOM 1453 O O . GLY A 1 190 ? 5.736 23.281 29.852 1.00 83.38 190 GLY A O 1
ATOM 1454 N N . LYS A 1 191 ? 3.574 23.635 30.330 1.00 86.31 191 LYS A N 1
ATOM 1455 C CA . LYS A 1 191 ? 3.312 22.247 30.740 1.00 86.31 191 LYS A CA 1
ATOM 1456 C C . LYS A 1 191 ? 3.060 21.352 29.534 1.00 86.31 191 LYS A C 1
ATOM 1458 O O . LYS A 1 191 ? 2.482 21.769 28.523 1.00 86.31 191 LYS A O 1
ATOM 1463 N N . GLU A 1 192 ? 3.473 20.102 29.672 1.00 88.69 192 GLU A N 1
ATOM 1464 C CA . GLU A 1 192 ? 3.145 19.057 28.721 1.00 88.69 192 GLU A CA 1
ATOM 1465 C C . GLU A 1 192 ? 1.715 18.552 28.930 1.00 88.69 192 GLU A C 1
ATOM 1467 O O . GLU A 1 192 ? 1.136 18.633 30.013 1.00 88.69 192 GLU A O 1
ATOM 1472 N N . PHE A 1 193 ? 1.115 18.069 27.851 1.00 88.94 193 PHE A N 1
ATOM 1473 C CA . PHE A 1 193 ? -0.153 17.364 27.876 1.00 88.94 193 PHE A CA 1
ATOM 1474 C C . PHE A 1 193 ? -0.236 16.413 26.686 1.00 88.94 193 PHE A C 1
ATOM 1476 O O . PHE A 1 193 ? 0.403 16.601 25.647 1.00 88.94 193 PHE A O 1
ATOM 1483 N N . TRP A 1 194 ? -1.084 15.407 26.810 1.00 91.56 194 TRP A N 1
ATOM 1484 C CA . TRP A 1 194 ? -1.460 14.529 25.718 1.00 91.56 194 TRP A CA 1
ATOM 1485 C C . TRP A 1 194 ? -2.592 15.170 24.921 1.00 91.56 194 TRP A C 1
ATOM 1487 O O . TRP A 1 194 ? -3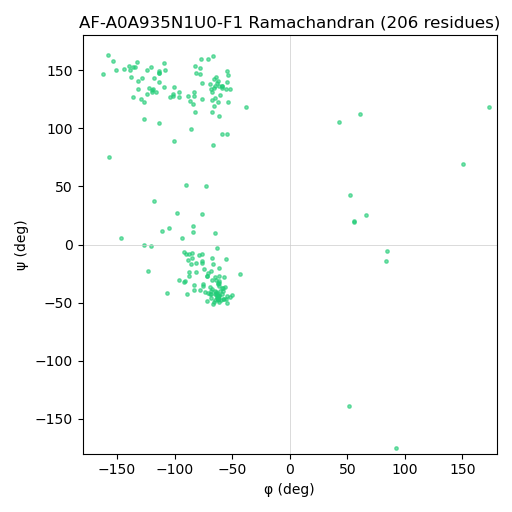.660 15.464 25.459 1.00 91.56 194 TRP A O 1
ATOM 1497 N N . GLY A 1 195 ? -2.375 15.396 23.628 1.00 88.50 195 GLY A N 1
ATOM 1498 C CA . GLY A 1 195 ? -3.369 15.927 22.697 1.00 88.50 195 GLY A CA 1
ATOM 1499 C C . GLY A 1 195 ? -3.758 14.900 21.640 1.00 88.50 195 GLY A C 1
ATOM 1500 O O . GLY A 1 195 ? -2.905 14.185 21.120 1.00 88.50 195 GLY A O 1
ATOM 1501 N N . CYS A 1 196 ? -5.041 14.824 21.290 1.00 89.50 196 CYS A N 1
ATOM 1502 C CA . CYS A 1 196 ? -5.511 13.893 20.265 1.00 89.50 196 CYS A CA 1
ATOM 1503 C C . CYS A 1 196 ? -4.825 14.118 18.902 1.00 89.50 196 CYS A C 1
ATOM 1505 O O . CYS A 1 196 ? -4.759 15.245 18.405 1.00 89.50 196 CYS A O 1
ATOM 1507 N N . THR A 1 197 ? -4.394 13.031 18.255 1.00 81.44 197 THR A N 1
ATOM 1508 C CA . THR A 1 197 ? -3.866 13.030 16.874 1.00 81.44 197 THR A CA 1
ATOM 1509 C C . THR A 1 197 ? -4.847 13.591 15.841 1.00 81.44 197 THR A C 1
ATOM 1511 O O . THR A 1 197 ? -4.417 14.167 14.848 1.00 81.44 197 THR A O 1
ATOM 1514 N N . LYS A 1 198 ? -6.160 13.491 16.086 1.00 81.62 198 LYS A N 1
ATOM 1515 C CA . LYS A 1 198 ? -7.218 14.020 15.207 1.00 81.62 198 LYS A CA 1
ATOM 1516 C C . LYS A 1 198 ? -7.533 15.507 15.427 1.00 81.62 198 LYS A C 1
ATOM 1518 O O . LYS A 1 198 ? -8.548 15.991 14.932 1.00 81.62 198 LYS A O 1
ATOM 1523 N N . PHE A 1 199 ? -6.735 16.253 16.189 1.00 81.44 199 PHE A N 1
ATOM 1524 C CA . PHE A 1 199 ? -6.909 17.706 16.299 1.00 81.44 199 PHE A CA 1
ATOM 1525 C C . PHE A 1 199 ? -6.724 18.382 14.919 1.00 81.44 199 PHE A C 1
ATOM 1527 O O . PHE A 1 199 ? -5.765 18.040 14.230 1.00 81.44 199 PHE A O 1
ATOM 1534 N N . PRO A 1 200 ? -7.573 19.350 14.503 1.00 83.31 200 PRO A N 1
ATOM 1535 C CA . PRO A 1 200 ? -8.598 20.056 15.286 1.00 83.31 200 PRO A CA 1
ATOM 1536 C C . PRO A 1 200 ? -9.976 19.378 15.350 1.00 83.31 200 PRO A C 1
ATOM 1538 O O . PRO A 1 200 ? -10.815 19.824 16.134 1.00 83.31 200 PRO A O 1
ATOM 1541 N N . ALA A 1 201 ? -10.215 18.314 14.577 1.00 80.12 201 ALA A N 1
ATOM 1542 C CA . ALA A 1 201 ? -11.498 17.602 14.524 1.00 80.12 201 ALA A CA 1
ATOM 1543 C C . ALA A 1 201 ? -11.862 16.911 15.853 1.00 80.12 201 ALA A C 1
ATOM 1545 O O . ALA A 1 201 ? -13.036 16.786 16.192 1.00 80.12 201 ALA A O 1
ATOM 1546 N N . CYS A 1 202 ? -10.864 16.518 16.649 1.00 78.75 202 CYS A N 1
ATOM 1547 C CA . CYS A 1 202 ? -11.045 16.080 18.028 1.00 78.75 202 CYS A CA 1
ATOM 1548 C C . CYS A 1 202 ? -10.140 16.877 18.974 1.00 78.75 202 CYS A C 1
ATOM 1550 O O . CYS A 1 202 ? -8.918 16.865 18.844 1.00 78.75 202 CYS A O 1
ATOM 1552 N N . ARG A 1 203 ? -10.746 17.536 19.967 1.00 90.88 203 ARG A N 1
ATOM 1553 C CA . ARG A 1 203 ? -10.049 18.334 20.993 1.00 90.88 203 ARG A CA 1
ATOM 1554 C C . ARG A 1 203 ? -9.830 17.575 22.305 1.00 90.88 203 ARG A C 1
ATOM 1556 O O . ARG A 1 203 ? -9.811 18.182 23.369 1.00 90.88 203 ARG A O 1
ATOM 1563 N N . GLY A 1 204 ? -9.747 16.246 22.256 1.00 89.50 204 GLY A N 1
ATOM 1564 C CA . GLY A 1 204 ? -9.471 15.463 23.457 1.00 89.50 204 GLY A CA 1
ATOM 1565 C C . GLY A 1 204 ? -8.065 15.739 23.989 1.00 89.50 204 GLY A C 1
ATOM 1566 O O . GLY A 1 204 ? -7.103 15.772 23.218 1.00 89.50 204 GLY A O 1
ATOM 1567 N N . MET A 1 205 ? -7.982 15.930 25.301 1.00 89.56 205 MET A N 1
ATOM 1568 C CA . MET A 1 205 ? -6.783 16.292 26.046 1.00 89.56 205 MET A CA 1
ATOM 1569 C C . MET A 1 205 ? -6.738 15.472 27.338 1.00 89.56 205 MET A C 1
ATOM 1571 O O . MET A 1 205 ? -7.785 15.218 27.931 1.00 89.56 205 MET A O 1
ATOM 1575 N N . VAL A 1 206 ? -5.537 15.085 27.757 1.00 84.56 206 VAL A N 1
ATOM 1576 C CA . VAL A 1 206 ? -5.238 14.479 29.061 1.00 84.56 206 VAL A CA 1
ATOM 1577 C C . VAL A 1 206 ? -3.976 15.173 29.561 1.00 84.56 206 VAL A C 1
ATOM 1579 O O . VAL A 1 206 ? -3.006 15.282 28.814 1.00 84.56 206 VAL A O 1
ATOM 1582 N N . LEU A 1 207 ? -4.000 15.713 30.776 1.00 79.31 207 LEU A N 1
ATOM 1583 C CA . LEU A 1 207 ? -2.814 16.333 31.369 1.00 79.31 207 LEU A CA 1
ATOM 1584 C C . LEU A 1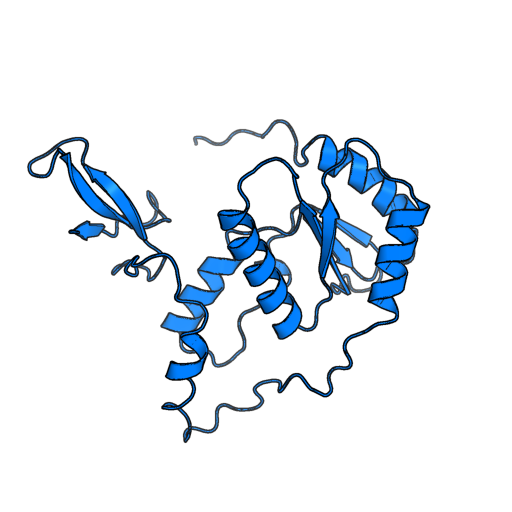 207 ? -1.785 15.236 31.680 1.00 79.31 207 LEU A C 1
ATOM 1586 O O . LEU A 1 207 ? -2.179 14.147 32.100 1.00 79.31 207 LEU A O 1
ATOM 1590 N N . SER A 1 208 ? -0.507 15.494 31.392 1.00 64.38 208 SER A N 1
ATOM 1591 C CA . SER A 1 208 ? 0.596 14.583 31.738 1.00 64.38 208 SER A CA 1
ATOM 1592 C C . SER A 1 208 ? 1.061 14.792 33.167 1.00 64.38 208 SER A C 1
ATOM 1594 O O . SER A 1 208 ? 1.119 15.979 33.561 1.00 64.38 208 SER A O 1
#

Foldseek 3Di:
DPDDDDPDPDDLLLVQVVVLLCVLCPLQWDKDAFAQQCVQFADDPPPPPLVRLAVSLVRRVDTFGIFTAGPPPRRTAATEHEAEPPDDPPVCCLVVVVVVVRCVLRQHHYYYDYRDSHDDSVVSNVRVVVDNVVRPDCVPNPPVDDDPPPPPPVVVPVVCVSPDDDPWAAFPPRRATWDWDAACDDPRHRFIWTAHPPPPVDGGIGGD

Organism: NCBI:txid2899244

Solvent-accessible surface area (backbone atoms only — not comparable to full-atom values): 12739 Å² total; per-residue (Å²): 130,101,78,80,87,73,97,64,96,60,54,74,45,54,52,49,48,48,63,40,47,54,65,46,45,46,86,71,36,40,83,42,66,66,41,41,37,49,82,78,48,73,82,66,86,87,54,55,68,73,58,39,51,40,55,46,57,66,30,61,79,34,58,35,49,29,34,35,15,38,70,89,78,60,49,77,64,35,37,35,39,71,40,67,88,85,66,59,85,67,66,46,56,56,51,53,53,47,52,51,53,54,26,58,77,66,73,39,50,76,46,80,44,74,54,47,88,74,81,59,51,68,59,55,34,50,57,52,52,52,54,69,70,62,54,80,68,77,85,78,62,80,69,88,73,71,91,65,88,85,52,71,78,61,64,66,58,72,68,48,83,77,73,87,86,74,99,59,58,64,18,90,74,76,50,42,59,32,41,84,43,65,36,89,62,69,100,53,44,76,39,58,24,32,34,26,70,56,52,84,87,35,84,30,70,47,82,106

Nearest PDB structures (foldseek):
  7jl5-assembly1_A  TM=7.439E-01  e=1.564E-01  Homo sapiens
  7opq-assembly1_A  TM=3.985E-01  e=1.831E+00  Homo sapiens
  6ekk-assembly2_D  TM=4.823E-01  e=6.464E+00  Homo sapiens

InterPro domains:
  IPR014538 Uncharacterised conserved protein, topoisomerase zinc finger [PIRSF028063] (8-202)
  IPR024402 Domain of unknown function DUF2726 [PF10881] (8-128)

Secondary structure (DSSP, 8-state):
------S-SS-HHHHHHHHHHHHHHGGG-EEEEEEEHHHH--PPTT--HHHHHHHHHHHHT-EEEEEEE-TTT--EEEEEEEE-TTS-HHHHHHHHHHHHHHHHHHT--EEEEE--S---HHHHHHHHHHHHHS---TTSS-------TT-TTTHHHHGGGG-SS--PPBPTTT--BEEEEE--SSTTTT-EEEEETTTTT---EEE-